Protein AF-A0A2A5VS25-F1 (afdb_monomer_lite)

Secondary structure (DSSP, 8-state):
---TT---SEEE-STT-----HHHHH-TT--EEEEEEEEE-GGGS--TT-TTTT-SPPP-TTSEEEEEPTTHHHHHHH--TTT--SPPPP-EEEEEEEEEETTEEEEEETTT--EEEEEGGG-EEEEEEEEEEEEETTT-----HHHHH-TTS-EEE-S--SS---SSSGGGEE-HHHHB--GGGGHHHHHHHHHHHHHHHHHHHHHHHHHHHHH--

Sequence (217 aa):
FVPGNYNGRIGVIWETCTACKACVRICPNDCLHMETETRVNVLDMTEEGDENHGYGVELEVGGMAARRIEGSEEAAADFQLSTAHEAPPEEYEFGEVIDLAGDTISVRWNASGTIEDVASSELVGAEVDIVSGRIDIGRCMFCGLCMESCPFNSFFMTNEYDGMSGFTREDLWFEADRTRVLPVQHAEAVDIELAKRADQARKKAEKAAAKAAKSEA

Radius of gyration: 19.05 Å; chains: 1; bounding box: 52×33×52 Å

pLDDT: mean 91.61, std 4.66, range [61.25, 97.25]

Foldseek 3Di:
DFDPQHLAAKAFAPLLDDQPCLLQVQAPQNFFDKDKDKFFHLLQVDAPPDPLHPLGDDDDQQFKKKAFDPCLVVQQVPDDLQPPLFFRDDGIFMWGFHDDDPQWTWTQTPPPRDTDIDGVNRITGMHTDIDSFKGQQVRDPSPCSSCVRDPQNRIDRDNHHPSQDDPDSVSSIGGNRSNYDDCVVVVVSSVVNSVVVSVVSVVVVVVVVVVVVVVVD

Structure (mmCIF, N/CA/C/O backbone):
data_AF-A0A2A5VS25-F1
#
_entry.id   AF-A0A2A5VS25-F1
#
loop_
_atom_site.group_PDB
_atom_site.id
_atom_site.type_symbol
_atom_site.label_atom_id
_atom_site.label_alt_id
_atom_site.label_comp_id
_atom_site.label_asym_id
_atom_site.label_entity_id
_atom_site.label_seq_id
_atom_site.pdbx_PDB_ins_code
_atom_site.Cartn_x
_atom_site.Cartn_y
_atom_site.Cartn_z
_atom_site.occupancy
_atom_site.B_iso_or_equiv
_atom_site.auth_seq_id
_atom_site.auth_comp_id
_atom_site.auth_asym_id
_atom_site.auth_atom_id
_atom_site.pdbx_PDB_model_num
ATOM 1 N N . PHE A 1 1 ? 14.029 16.607 -18.192 1.00 70.81 1 PHE A N 1
ATOM 2 C CA . PHE A 1 1 ? 12.792 17.317 -17.813 1.00 70.81 1 PHE A CA 1
ATOM 3 C C . PHE A 1 1 ? 11.666 16.305 -17.878 1.00 70.81 1 PHE A C 1
ATOM 5 O O . PHE A 1 1 ? 11.418 15.792 -18.962 1.00 70.81 1 PHE A O 1
ATOM 12 N N . VAL A 1 2 ? 11.063 15.977 -16.737 1.00 80.88 2 VAL A N 1
ATOM 13 C CA . VAL A 1 2 ? 9.889 15.099 -16.640 1.00 80.88 2 VAL A CA 1
ATOM 14 C C . VAL A 1 2 ? 8.715 15.994 -16.226 1.00 80.88 2 VAL A C 1
ATOM 16 O O . VAL A 1 2 ? 8.855 16.711 -15.233 1.00 80.88 2 VAL A O 1
ATOM 19 N N . PRO A 1 3 ? 7.618 16.068 -17.002 1.00 87.25 3 PRO A N 1
ATOM 20 C CA . PRO A 1 3 ? 6.438 16.840 -16.613 1.00 87.25 3 PRO A CA 1
ATOM 21 C C . PRO A 1 3 ? 5.857 16.346 -15.284 1.00 87.25 3 PRO A C 1
ATOM 23 O O . PRO A 1 3 ? 5.946 15.162 -14.988 1.00 87.25 3 PRO A O 1
ATOM 26 N N . GLY A 1 4 ? 5.200 17.225 -14.520 1.00 83.12 4 GLY A N 1
ATOM 27 C CA . GLY A 1 4 ? 4.611 16.847 -13.225 1.00 83.12 4 GLY A CA 1
ATOM 28 C C . GLY A 1 4 ? 3.550 15.739 -13.300 1.00 83.12 4 GLY A C 1
ATOM 29 O O . GLY A 1 4 ? 3.402 14.994 -12.344 1.00 83.12 4 GLY A O 1
ATOM 30 N N . ASN A 1 5 ? 2.873 15.596 -14.446 1.00 87.12 5 ASN A N 1
ATOM 31 C CA . ASN A 1 5 ? 1.858 14.562 -14.698 1.00 87.12 5 ASN A CA 1
ATOM 32 C C . ASN A 1 5 ? 2.385 13.486 -15.662 1.00 87.12 5 ASN A C 1
ATOM 34 O O . ASN A 1 5 ? 1.691 13.089 -16.600 1.00 87.12 5 ASN A O 1
ATOM 38 N N . TYR A 1 6 ? 3.656 13.111 -15.536 1.00 92.44 6 TYR A N 1
ATOM 39 C CA . TYR A 1 6 ? 4.224 12.061 -16.366 1.00 92.44 6 TYR A CA 1
ATOM 40 C C . TYR A 1 6 ? 3.734 10.685 -15.908 1.00 92.44 6 TYR A C 1
ATOM 42 O O . TYR A 1 6 ? 3.669 10.390 -14.720 1.00 92.44 6 TYR A O 1
ATOM 50 N N . ASN A 1 7 ? 3.419 9.828 -16.876 1.00 94.62 7 ASN A N 1
ATOM 51 C CA . ASN A 1 7 ? 3.006 8.458 -16.616 1.00 94.62 7 ASN A CA 1
ATOM 52 C C . ASN A 1 7 ? 4.221 7.519 -16.616 1.00 94.62 7 ASN A C 1
ATOM 54 O O . ASN A 1 7 ? 4.515 6.902 -17.640 1.00 94.62 7 ASN A O 1
ATOM 58 N N . GLY A 1 8 ? 4.929 7.438 -15.489 1.00 93.19 8 GLY A N 1
ATOM 59 C CA . GLY A 1 8 ? 6.058 6.527 -15.280 1.00 93.19 8 GLY A CA 1
ATOM 60 C C . GLY A 1 8 ? 5.660 5.219 -14.600 1.00 93.19 8 GLY A C 1
ATOM 61 O O . GLY A 1 8 ? 4.586 4.672 -14.868 1.00 93.19 8 GLY A O 1
ATOM 62 N N . ARG A 1 9 ? 6.531 4.698 -13.726 1.00 93.12 9 ARG A N 1
ATOM 63 C CA . ARG A 1 9 ? 6.271 3.468 -12.963 1.00 93.12 9 ARG A CA 1
ATOM 64 C C . ARG A 1 9 ? 4.939 3.560 -12.217 1.00 93.12 9 ARG A C 1
ATOM 66 O O . ARG A 1 9 ? 4.604 4.581 -11.622 1.00 93.12 9 ARG A O 1
ATOM 73 N N . ILE A 1 10 ? 4.187 2.462 -12.230 1.00 93.56 10 ILE A N 1
ATOM 74 C CA . ILE A 1 10 ? 2.974 2.338 -11.424 1.00 93.56 10 ILE A CA 1
ATOM 75 C C . ILE A 1 10 ? 3.380 2.133 -9.964 1.00 93.56 10 ILE A C 1
ATOM 77 O O . ILE A 1 10 ? 4.174 1.245 -9.645 1.00 93.56 10 ILE A O 1
ATOM 81 N N . GLY A 1 11 ? 2.824 2.967 -9.099 1.00 92.81 11 GLY A N 1
ATOM 82 C CA . GLY A 1 11 ? 3.024 2.941 -7.665 1.00 92.81 11 GLY A CA 1
ATOM 83 C C . GLY A 1 11 ? 1.731 2.653 -6.909 1.00 92.81 11 GLY A C 1
ATOM 84 O O . GLY A 1 11 ? 0.656 3.065 -7.353 1.00 92.81 11 GLY A O 1
ATOM 85 N N . VAL A 1 12 ? 1.831 1.959 -5.776 1.00 93.75 12 VAL A N 1
ATOM 86 C CA . VAL A 1 12 ? 0.692 1.619 -4.920 1.00 93.75 12 VAL A CA 1
ATOM 87 C C . VAL A 1 12 ? 0.986 1.992 -3.465 1.00 93.75 12 VAL A C 1
ATOM 89 O O . VAL A 1 12 ? 1.985 1.547 -2.907 1.00 93.75 12 VAL A O 1
ATOM 92 N N . ILE A 1 13 ? 0.095 2.769 -2.848 1.00 93.62 13 ILE A N 1
ATOM 93 C CA . ILE A 1 13 ? 0.027 2.953 -1.392 1.00 93.62 13 ILE A CA 1
ATOM 94 C C . ILE A 1 13 ? -0.815 1.811 -0.832 1.00 93.62 13 ILE A C 1
ATOM 96 O O . ILE A 1 13 ? -2.000 1.676 -1.154 1.00 93.62 13 ILE A O 1
ATOM 100 N N . TRP A 1 14 ? -0.214 0.946 -0.031 1.00 92.00 14 TRP A N 1
ATOM 101 C CA . TRP A 1 14 ? -0.866 -0.290 0.403 1.00 92.00 14 TRP A CA 1
ATOM 102 C C . TRP A 1 14 ? -1.820 -0.081 1.557 1.00 92.00 14 TRP A C 1
ATOM 104 O O . TRP A 1 14 ? -2.863 -0.722 1.615 1.00 92.00 14 TRP A O 1
ATOM 114 N N . GLU A 1 15 ? -1.505 0.882 2.405 1.00 92.62 15 GLU A N 1
ATOM 115 C CA . GLU A 1 15 ? -2.257 1.289 3.581 1.00 92.62 15 GLU A CA 1
ATOM 116 C C . GLU A 1 15 ? -3.678 1.730 3.184 1.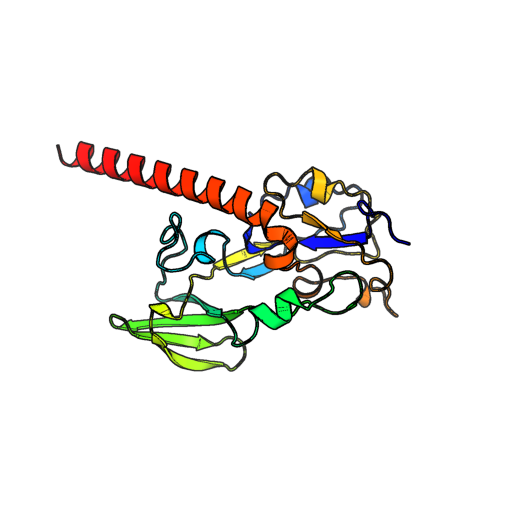00 92.62 15 GLU A C 1
ATOM 118 O O . GLU A 1 15 ? -4.654 1.495 3.905 1.00 92.62 15 GLU A O 1
ATOM 123 N N . THR A 1 16 ? -3.822 2.292 1.977 1.00 93.50 16 THR A N 1
ATOM 124 C CA . THR A 1 16 ? -5.101 2.736 1.411 1.00 93.50 16 THR A CA 1
ATOM 125 C C . THR A 1 16 ? -5.720 1.740 0.423 1.00 93.50 16 THR A C 1
ATOM 127 O O . THR A 1 16 ? -6.875 1.917 0.030 1.00 93.50 16 THR A O 1
ATOM 130 N N . CYS A 1 17 ? -5.034 0.666 0.027 1.00 92.06 17 CYS A N 1
ATOM 131 C CA . CYS A 1 17 ? -5.611 -0.340 -0.866 1.00 92.06 17 CYS A CA 1
ATOM 132 C C . CYS A 1 17 ? -6.725 -1.133 -0.151 1.00 92.06 17 CYS A C 1
ATOM 134 O O . CYS A 1 17 ? -6.701 -1.310 1.060 1.00 92.06 17 CYS A O 1
ATOM 136 N N . THR A 1 18 ? -7.738 -1.593 -0.893 1.00 90.69 18 THR A N 1
ATOM 137 C CA . THR A 1 18 ? -8.885 -2.363 -0.347 1.00 90.69 18 THR A CA 1
ATOM 138 C C . THR A 1 18 ? -9.206 -3.619 -1.155 1.00 90.69 18 THR A C 1
ATOM 140 O O . THR A 1 18 ? -10.322 -4.140 -1.106 1.00 90.69 18 THR A O 1
ATOM 143 N N . ALA A 1 19 ? -8.284 -4.051 -2.015 1.00 92.00 19 ALA A N 1
ATOM 144 C CA . ALA A 1 19 ? -8.470 -5.232 -2.856 1.00 92.00 19 ALA A CA 1
ATOM 145 C C . ALA A 1 19 ? -9.702 -5.204 -3.796 1.00 92.00 19 ALA A C 1
ATOM 147 O O . ALA A 1 19 ? -10.144 -6.247 -4.280 1.00 92.00 19 ALA A O 1
ATOM 148 N N . CYS A 1 20 ? -10.280 -4.035 -4.113 1.00 93.06 20 CYS A N 1
ATOM 149 C CA . CYS A 1 20 ? -11.550 -3.948 -4.860 1.00 93.06 20 CYS A CA 1
ATOM 150 C C . CYS A 1 20 ? -11.484 -4.384 -6.344 1.00 93.06 20 CYS A C 1
ATOM 152 O O . CYS A 1 20 ? -12.521 -4.466 -7.021 1.00 93.06 20 CYS A O 1
ATOM 154 N N . LYS A 1 21 ? -10.272 -4.634 -6.865 1.00 93.94 21 LYS A N 1
ATOM 155 C CA . LYS A 1 21 ? -9.959 -5.050 -8.249 1.00 93.94 21 LYS A CA 1
ATOM 156 C C . LYS A 1 21 ? -10.389 -4.062 -9.341 1.00 93.94 21 LYS A C 1
ATOM 158 O O . LYS A 1 21 ? -10.503 -4.451 -10.501 1.00 93.94 21 LYS A O 1
ATOM 163 N N . ALA A 1 22 ? -10.645 -2.794 -9.009 1.00 95.44 22 ALA A N 1
ATOM 164 C CA . ALA A 1 22 ? -10.967 -1.775 -10.014 1.00 95.44 22 ALA A CA 1
ATOM 165 C C . ALA A 1 22 ? -9.832 -1.618 -11.042 1.00 95.44 22 ALA A C 1
ATOM 167 O O . ALA A 1 22 ? -10.088 -1.694 -12.242 1.00 95.44 22 ALA A O 1
ATOM 168 N N . CYS A 1 23 ? -8.590 -1.537 -10.558 1.00 95.00 23 CYS A N 1
ATOM 169 C CA . CYS A 1 23 ? -7.378 -1.418 -11.365 1.00 95.00 23 CYS A CA 1
ATOM 170 C C . CYS A 1 23 ? -7.178 -2.612 -12.322 1.00 95.00 23 CYS A C 1
ATOM 172 O O . CYS A 1 23 ? -6.927 -2.419 -13.509 1.00 95.00 23 CYS A O 1
ATOM 174 N N . VAL A 1 24 ? -7.379 -3.843 -11.841 1.00 95.31 24 VAL A N 1
ATOM 175 C CA . VAL A 1 24 ? -7.294 -5.063 -12.660 1.00 95.31 24 VAL A CA 1
ATOM 176 C C . VAL A 1 24 ? -8.374 -5.068 -13.742 1.00 95.31 24 VAL A C 1
ATOM 178 O O . VAL A 1 24 ? -8.083 -5.312 -14.907 1.00 95.31 24 VAL A O 1
ATOM 181 N N . ARG A 1 25 ? -9.624 -4.743 -13.383 1.00 95.88 25 ARG A N 1
ATOM 182 C CA . ARG A 1 25 ? -10.753 -4.758 -14.329 1.00 95.88 25 ARG A CA 1
ATOM 183 C C . ARG A 1 25 ? -10.647 -3.706 -15.430 1.00 95.88 25 ARG A C 1
ATOM 185 O O . ARG A 1 25 ? -11.165 -3.942 -16.516 1.00 95.88 25 ARG A O 1
ATOM 192 N N . ILE A 1 26 ? -10.050 -2.547 -15.146 1.00 97.25 26 ILE A N 1
ATOM 193 C CA . ILE A 1 26 ? -9.909 -1.471 -16.136 1.00 97.25 26 ILE A CA 1
ATOM 194 C C . ILE A 1 26 ? -8.675 -1.651 -17.028 1.00 97.25 26 ILE A C 1
ATOM 196 O O . ILE A 1 26 ? -8.592 -1.023 -18.082 1.00 97.25 26 ILE A O 1
ATOM 200 N N . CYS A 1 27 ? -7.705 -2.474 -16.615 1.00 97.06 27 CYS A N 1
ATOM 201 C CA . CYS A 1 27 ? -6.439 -2.611 -17.322 1.00 97.06 27 CYS A CA 1
ATOM 202 C C . CYS A 1 27 ? -6.652 -3.187 -18.733 1.00 97.06 27 CYS A C 1
ATOM 204 O O . CYS A 1 27 ? -7.069 -4.339 -18.868 1.00 97.06 27 CYS A O 1
ATOM 206 N N . PRO A 1 28 ? -6.318 -2.442 -19.804 1.00 97.25 28 PRO A N 1
ATOM 207 C CA . PRO A 1 28 ? -6.573 -2.888 -21.173 1.00 97.25 28 PRO A CA 1
ATOM 208 C C . PRO A 1 28 ? -5.642 -4.021 -21.614 1.00 97.25 28 PRO A C 1
ATOM 210 O O . PRO A 1 28 ? -5.927 -4.693 -22.603 1.00 97.25 28 PRO A O 1
ATOM 213 N N . ASN A 1 29 ? -4.526 -4.220 -20.907 1.00 96.75 29 ASN A N 1
ATOM 214 C CA . ASN A 1 29 ? -3.534 -5.231 -21.243 1.00 96.75 29 ASN A CA 1
ATOM 215 C C . ASN A 1 29 ? -3.344 -6.284 -20.147 1.00 96.75 29 ASN A C 1
ATOM 217 O O . ASN A 1 29 ? -2.388 -7.036 -20.234 1.00 96.75 29 ASN A O 1
ATOM 221 N N . ASP A 1 30 ? -4.224 -6.356 -19.142 1.00 95.69 30 ASP A N 1
ATOM 222 C CA . ASP A 1 30 ? -4.201 -7.413 -18.114 1.00 95.69 30 ASP A CA 1
ATOM 223 C C . ASP A 1 30 ? -2.808 -7.632 -17.482 1.00 95.69 30 ASP A C 1
ATOM 225 O O . ASP A 1 30 ? -2.290 -8.745 -17.431 1.00 95.69 30 ASP A O 1
ATOM 229 N N . CYS A 1 31 ? -2.153 -6.531 -17.096 1.00 95.81 31 CYS A N 1
ATOM 230 C CA . CYS A 1 31 ? -0.799 -6.533 -16.530 1.00 95.81 31 CYS A CA 1
ATOM 231 C C . CYS A 1 31 ? -0.763 -6.355 -15.004 1.00 95.81 31 CYS A C 1
ATOM 233 O O . CYS A 1 31 ? 0.316 -6.244 -14.434 1.00 95.81 31 CYS A O 1
ATOM 235 N N . LEU A 1 32 ? -1.925 -6.245 -14.354 1.00 95.50 32 LEU A N 1
ATOM 236 C CA . LEU A 1 32 ? -2.055 -6.050 -12.909 1.00 95.50 32 LEU A CA 1
ATOM 237 C C . LEU A 1 32 ? -2.576 -7.337 -12.286 1.00 95.50 32 LEU A C 1
ATOM 239 O O . LEU A 1 32 ? -3.642 -7.824 -12.668 1.00 95.50 32 LEU A O 1
ATOM 243 N N . HIS A 1 33 ? -1.854 -7.852 -11.302 1.00 93.31 33 HIS A N 1
ATOM 244 C CA . HIS A 1 33 ? -2.173 -9.098 -10.633 1.00 93.31 33 HIS A CA 1
ATOM 245 C C . HIS A 1 33 ? -2.291 -8.874 -9.130 1.00 93.31 33 HIS A C 1
ATOM 247 O O . HIS A 1 33 ? -1.595 -8.058 -8.528 1.00 93.31 33 HIS A O 1
ATOM 253 N N . MET A 1 34 ? -3.239 -9.595 -8.539 1.00 91.75 34 MET A N 1
ATOM 254 C CA . MET A 1 34 ? -3.449 -9.576 -7.101 1.00 91.75 34 MET A CA 1
ATOM 255 C C . MET A 1 34 ? -2.485 -10.561 -6.439 1.00 91.75 34 MET A C 1
ATOM 257 O O . MET A 1 34 ? -2.324 -11.675 -6.937 1.00 91.75 34 MET A O 1
ATOM 261 N N . GLU A 1 35 ? -1.931 -10.167 -5.306 1.00 88.19 35 GLU A N 1
ATOM 262 C CA . GLU A 1 35 ? -1.010 -10.934 -4.477 1.00 88.19 35 GLU A CA 1
ATOM 263 C C . GLU A 1 35 ? -1.351 -10.718 -3.001 1.00 88.19 35 GLU A C 1
ATOM 265 O O . GLU A 1 35 ? -2.018 -9.745 -2.647 1.00 88.19 35 GLU A O 1
ATOM 270 N N . THR A 1 36 ? -0.972 -11.668 -2.155 1.00 91.31 36 THR A N 1
ATOM 271 C CA . THR A 1 36 ? -1.206 -11.595 -0.715 1.00 91.31 36 THR A CA 1
ATOM 272 C C . THR A 1 36 ? 0.028 -11.033 -0.040 1.00 91.31 36 THR A C 1
ATOM 274 O O . THR A 1 36 ? 1.095 -11.616 -0.170 1.00 91.31 36 THR A O 1
ATOM 277 N N . GLU A 1 37 ? -0.148 -9.958 0.719 1.00 90.81 37 GLU A N 1
ATOM 278 C CA . GLU A 1 37 ? 0.932 -9.284 1.430 1.00 90.81 37 GLU A CA 1
ATOM 279 C C . GLU A 1 37 ? 0.534 -8.961 2.863 1.00 90.81 37 GLU A C 1
ATOM 281 O O . GLU A 1 37 ? -0.645 -8.770 3.174 1.00 90.81 37 GLU A O 1
ATOM 286 N N . THR A 1 38 ? 1.537 -8.886 3.737 1.00 92.44 38 THR A N 1
ATOM 287 C CA . THR A 1 38 ? 1.342 -8.359 5.092 1.00 92.44 38 THR A CA 1
ATOM 288 C C . THR A 1 38 ? 1.525 -6.851 5.052 1.00 92.44 38 THR A C 1
ATOM 290 O O . THR A 1 38 ? 2.530 -6.365 4.539 1.00 92.44 38 THR A O 1
A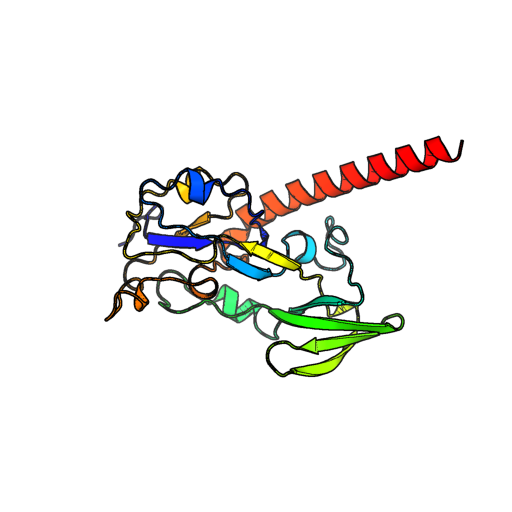TOM 293 N N . ARG A 1 39 ? 0.557 -6.097 5.571 1.00 92.00 39 ARG A N 1
ATOM 294 C CA . ARG A 1 39 ? 0.605 -4.632 5.567 1.00 92.00 39 ARG A CA 1
ATOM 295 C C . ARG A 1 39 ? -0.046 -4.029 6.802 1.00 92.00 39 ARG A C 1
ATOM 297 O O . ARG A 1 39 ? -0.886 -4.651 7.446 1.00 92.00 39 ARG A O 1
ATOM 304 N N . VAL A 1 40 ? 0.299 -2.775 7.065 1.00 93.75 40 VAL A N 1
ATOM 305 C CA . VAL A 1 40 ? -0.427 -1.900 7.992 1.00 93.75 40 VAL A CA 1
ATOM 306 C C . VAL A 1 40 ? -1.592 -1.248 7.231 1.00 93.75 40 VAL A C 1
ATOM 308 O O . VAL A 1 40 ? -1.481 -0.952 6.036 1.00 93.75 40 VAL A O 1
ATOM 311 N N . ASN A 1 41 ? -2.752 -1.073 7.868 1.00 92.88 41 ASN A N 1
ATOM 312 C CA . ASN A 1 41 ? -3.863 -0.315 7.285 1.00 92.88 41 ASN A CA 1
ATOM 313 C C . ASN A 1 41 ? -3.695 1.177 7.575 1.00 92.88 41 ASN A C 1
ATOM 315 O O . ASN A 1 41 ? -3.120 1.549 8.587 1.00 92.88 41 ASN A O 1
ATOM 319 N N . VAL A 1 42 ? -4.271 2.053 6.750 1.00 93.56 42 VAL A N 1
ATOM 320 C CA . VAL A 1 42 ? -4.249 3.500 7.021 1.00 93.56 42 VAL A CA 1
ATOM 321 C C . VAL A 1 42 ? -4.837 3.861 8.396 1.00 93.56 42 VAL A C 1
ATOM 323 O O . VAL A 1 42 ? -4.394 4.820 9.012 1.00 93.56 42 VAL A O 1
ATOM 326 N N . LEU A 1 43 ? -5.798 3.081 8.908 1.00 92.81 43 LEU A N 1
ATOM 327 C CA . LEU A 1 43 ? -6.360 3.271 10.255 1.00 92.81 43 LEU A CA 1
ATOM 328 C C . LEU A 1 43 ? -5.389 2.901 11.388 1.00 92.81 43 LEU A C 1
ATOM 330 O O . LEU A 1 43 ? -5.554 3.385 12.501 1.00 92.81 43 LEU A O 1
ATOM 334 N N . ASP A 1 44 ? -4.399 2.060 11.102 1.00 91.94 44 ASP A N 1
ATOM 335 C CA . ASP A 1 44 ? -3.366 1.604 12.037 1.00 91.94 44 ASP A CA 1
ATOM 336 C C . ASP A 1 44 ? -2.101 2.477 11.977 1.00 91.94 44 ASP A C 1
ATOM 338 O O . ASP A 1 44 ? -1.143 2.242 12.706 1.00 91.94 44 ASP A O 1
ATOM 342 N N . MET A 1 45 ? -2.084 3.501 11.115 1.00 90.12 45 MET A N 1
ATOM 343 C CA . MET A 1 45 ? -0.980 4.463 11.026 1.00 90.12 45 MET A CA 1
ATOM 344 C C . MET A 1 45 ? -1.059 5.590 12.063 1.00 90.12 45 MET A C 1
ATOM 346 O O . MET A 1 45 ? -0.086 6.314 12.236 1.00 90.12 45 MET A O 1
ATOM 350 N N . THR A 1 46 ? -2.217 5.791 12.692 1.00 89.00 46 THR A N 1
ATOM 351 C CA . THR A 1 46 ? -2.450 6.892 13.642 1.00 89.00 46 THR A CA 1
ATOM 352 C C . THR A 1 46 ? -1.834 6.61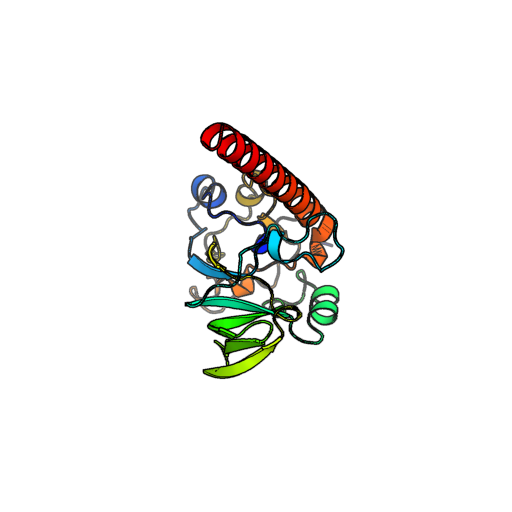0 15.003 1.00 89.00 46 THR A C 1
ATOM 354 O O . THR A 1 46 ? -1.950 5.489 15.505 1.00 89.00 46 THR A O 1
ATOM 357 N N . GLU A 1 47 ? -1.316 7.637 15.662 1.00 84.31 47 GLU A N 1
ATOM 358 C CA . GLU A 1 47 ? -0.673 7.524 16.972 1.00 84.31 47 GLU A CA 1
ATOM 359 C C . GLU A 1 47 ? -1.624 7.862 18.127 1.00 84.31 47 GLU A C 1
ATOM 361 O O . GLU A 1 47 ? -2.685 8.472 17.951 1.00 84.31 47 GLU A O 1
ATOM 366 N N . GLU A 1 48 ? -1.246 7.461 19.343 1.00 79.88 48 GLU A N 1
ATOM 367 C CA . GLU A 1 48 ? -2.001 7.800 20.546 1.00 79.88 48 GLU A CA 1
ATOM 368 C C . GLU A 1 48 ? -2.068 9.330 20.719 1.00 79.88 48 GLU A C 1
ATOM 370 O O . GLU A 1 48 ? -1.062 10.005 20.928 1.00 79.88 48 GLU A O 1
ATOM 375 N N . GLY A 1 49 ? -3.281 9.883 20.643 1.00 79.62 49 GLY A N 1
ATOM 376 C CA . GLY A 1 49 ? -3.531 11.327 20.704 1.00 79.62 49 GLY A CA 1
ATOM 377 C C . GLY A 1 49 ? -4.120 11.913 19.420 1.00 79.62 49 GLY A C 1
ATOM 378 O O . GLY A 1 49 ? -4.710 12.996 19.478 1.00 79.62 49 GLY A O 1
ATOM 379 N N . ASP A 1 50 ? -4.049 11.188 18.302 1.00 85.44 50 ASP A N 1
ATOM 380 C CA . ASP A 1 50 ? -4.722 11.575 17.065 1.00 85.44 50 ASP A CA 1
ATOM 381 C C . ASP A 1 50 ? -6.244 11.432 17.182 1.00 85.44 50 ASP A C 1
ATOM 383 O O . ASP A 1 50 ? -6.774 10.507 17.800 1.00 85.44 50 ASP A O 1
ATOM 387 N N . GLU A 1 51 ? -6.982 12.324 16.516 1.00 84.62 51 GLU A N 1
ATOM 388 C CA . GLU A 1 51 ? -8.454 12.316 16.527 1.00 84.62 51 GLU A CA 1
ATOM 389 C C . GLU A 1 51 ? -9.074 11.013 15.992 1.00 84.62 51 GLU A C 1
ATOM 391 O O . GLU A 1 51 ? -10.194 10.653 16.364 1.00 84.62 51 GLU A O 1
ATOM 396 N N . ASN A 1 52 ? -8.348 10.324 15.109 1.00 84.81 52 ASN A N 1
ATOM 397 C CA . ASN A 1 52 ? -8.794 9.129 14.401 1.00 84.81 52 ASN A CA 1
ATOM 398 C C . ASN A 1 52 ? -8.097 7.853 14.903 1.00 84.81 52 ASN A C 1
ATOM 400 O O . ASN A 1 52 ? -8.231 6.810 14.264 1.00 84.81 52 ASN A O 1
ATOM 404 N N . HIS A 1 53 ? -7.393 7.919 16.036 1.00 86.44 53 HIS A N 1
ATOM 405 C CA . HIS A 1 53 ? -6.767 6.753 16.650 1.00 86.44 53 HIS A CA 1
ATOM 406 C C . HIS A 1 53 ? -7.797 5.768 17.228 1.00 86.44 53 HIS A C 1
ATOM 408 O O . HIS A 1 53 ? -8.882 6.156 17.671 1.00 86.44 53 HIS A O 1
ATOM 414 N N . GLY A 1 54 ? -7.449 4.477 17.234 1.00 83.25 54 GLY A N 1
ATOM 415 C CA . GLY A 1 54 ? -8.253 3.412 17.848 1.00 83.25 54 GLY A CA 1
ATOM 416 C C . GLY A 1 54 ? -9.332 2.792 16.952 1.00 83.25 54 GLY A C 1
ATOM 417 O O . GLY A 1 54 ? -10.184 2.055 17.445 1.00 83.25 54 GLY A O 1
ATOM 418 N N . TYR A 1 55 ? -9.320 3.072 15.645 1.00 85.69 55 TYR A N 1
ATOM 419 C CA . TYR A 1 55 ? -10.191 2.401 14.664 1.00 85.69 55 TYR A CA 1
ATOM 420 C C . TYR A 1 55 ? -9.471 1.335 13.823 1.00 85.69 55 TYR A C 1
ATOM 422 O O . TYR A 1 55 ? -10.080 0.786 12.901 1.00 85.69 55 TYR A O 1
ATOM 430 N N . GLY A 1 56 ? -8.195 1.085 14.118 1.00 86.56 56 GLY A N 1
ATOM 431 C CA . GLY A 1 56 ? -7.364 0.068 13.484 1.00 86.56 56 GLY A CA 1
ATOM 432 C C . GLY A 1 56 ? -7.746 -1.370 13.847 1.00 86.56 56 GLY A C 1
ATOM 433 O O . GLY A 1 56 ? -8.791 -1.633 14.451 1.00 86.56 56 GLY A O 1
ATOM 434 N N . VAL A 1 57 ? -6.903 -2.311 13.439 1.00 87.00 57 VAL A N 1
ATOM 435 C CA . VAL A 1 57 ? -7.037 -3.734 13.751 1.00 87.00 57 VAL A CA 1
ATOM 436 C C . VAL A 1 57 ? -6.627 -3.977 15.203 1.00 87.00 57 VAL A C 1
ATOM 438 O O . VAL A 1 57 ? -5.539 -3.604 15.634 1.00 87.00 57 VAL A O 1
ATOM 441 N N . GLU A 1 58 ? -7.498 -4.634 15.969 1.00 87.12 58 GLU A N 1
ATOM 442 C CA . GLU A 1 58 ? -7.161 -5.058 17.328 1.00 87.12 58 GLU A CA 1
ATOM 443 C C . GLU A 1 58 ? -6.145 -6.205 17.290 1.00 87.12 58 GLU A C 1
ATOM 445 O O . GLU A 1 58 ? -6.297 -7.169 16.537 1.00 87.12 58 GLU A O 1
ATOM 450 N N . LEU A 1 59 ? -5.115 -6.111 18.131 1.00 91.12 59 LEU A N 1
ATOM 451 C CA . LEU A 1 59 ? -4.125 -7.171 18.285 1.00 91.12 59 LEU A CA 1
ATOM 452 C C . LEU A 1 59 ? -4.765 -8.380 18.977 1.00 91.12 59 LEU A C 1
ATOM 454 O O . LEU A 1 59 ? -5.248 -8.288 20.106 1.00 91.12 59 LEU A O 1
ATOM 458 N N . GLU A 1 60 ? -4.731 -9.529 18.309 1.00 92.19 60 GLU A N 1
ATOM 459 C CA . GLU A 1 60 ? -5.244 -10.798 18.820 1.00 92.19 60 GLU A CA 1
ATOM 460 C C . GLU A 1 60 ? -4.219 -11.923 18.652 1.00 92.19 60 GLU A C 1
ATOM 462 O O . GLU A 1 60 ? -3.357 -11.875 17.776 1.00 92.19 60 GLU A O 1
ATOM 467 N N . VAL A 1 61 ? -4.309 -12.959 19.490 1.00 94.56 61 VAL A N 1
ATOM 468 C CA . VAL A 1 61 ? -3.426 -14.131 19.392 1.00 94.56 61 VAL A CA 1
ATOM 469 C C . VAL A 1 61 ? -3.628 -14.835 18.048 1.00 94.56 61 VAL A C 1
ATOM 471 O O . VAL A 1 61 ? -4.747 -15.198 17.690 1.00 94.56 61 VAL A O 1
ATOM 474 N N . GLY A 1 62 ? -2.530 -15.064 17.328 1.00 91.94 62 GLY A N 1
ATOM 475 C CA . GLY A 1 62 ? -2.515 -15.579 15.958 1.00 91.94 62 GLY A CA 1
ATOM 476 C C . GLY A 1 62 ? -2.725 -14.507 14.882 1.00 91.94 62 GLY A C 1
ATOM 477 O O . GLY A 1 62 ? -2.650 -14.827 13.696 1.00 91.94 62 GLY A O 1
ATOM 478 N N . GLY A 1 63 ? -2.982 -13.256 15.276 1.00 93.44 63 GLY A N 1
ATOM 479 C CA . GLY A 1 63 ? -2.996 -12.096 14.391 1.00 93.44 63 GLY A CA 1
ATOM 480 C C . GLY A 1 63 ? -1.589 -11.584 14.074 1.00 93.44 63 GLY A C 1
ATOM 481 O O . GLY A 1 63 ? -0.589 -12.062 14.617 1.00 93.44 63 GLY A O 1
ATOM 482 N N . MET A 1 64 ? -1.518 -10.588 13.190 1.00 95.62 64 MET A N 1
ATOM 483 C CA . MET A 1 64 ? -0.265 -9.928 12.823 1.00 95.62 64 MET A CA 1
ATOM 484 C C . MET A 1 64 ? -0.116 -8.602 13.571 1.00 95.62 64 MET A C 1
ATOM 486 O O . MET A 1 64 ? -1.061 -7.826 13.693 1.00 95.62 64 MET A O 1
ATOM 490 N N . ALA A 1 65 ? 1.102 -8.334 14.023 1.00 96.00 65 ALA A N 1
ATOM 491 C CA . ALA A 1 65 ? 1.529 -7.053 14.556 1.00 96.00 65 ALA A CA 1
ATOM 492 C C . ALA A 1 65 ? 2.637 -6.473 13.676 1.00 96.00 65 ALA A C 1
ATOM 494 O O . ALA A 1 65 ? 3.369 -7.202 12.996 1.00 96.00 65 ALA A O 1
ATOM 495 N N . ALA A 1 66 ? 2.776 -5.157 13.719 1.00 96.06 66 ALA A N 1
ATOM 496 C CA . ALA A 1 66 ? 3.884 -4.445 13.114 1.00 96.06 66 ALA A CA 1
ATOM 497 C C . ALA A 1 66 ? 4.561 -3.540 14.145 1.00 96.06 66 ALA A C 1
ATOM 499 O O . ALA A 1 66 ? 3.892 -2.885 14.940 1.00 96.06 66 ALA A O 1
ATOM 500 N N . ARG A 1 67 ? 5.891 -3.476 14.098 1.00 95.19 67 ARG A N 1
ATOM 501 C CA . ARG A 1 67 ? 6.697 -2.480 14.810 1.00 95.19 67 ARG A CA 1
ATOM 502 C C . ARG A 1 67 ? 7.354 -1.571 13.789 1.00 95.19 67 ARG A C 1
ATOM 504 O O . ARG A 1 67 ? 7.945 -2.053 12.825 1.00 95.19 67 ARG A O 1
ATOM 511 N N . ARG A 1 68 ? 7.263 -0.259 13.991 1.00 93.81 68 ARG A N 1
ATOM 512 C CA . ARG A 1 68 ? 7.935 0.713 13.122 1.00 93.81 68 ARG A CA 1
ATOM 513 C C . ARG A 1 68 ? 9.452 0.586 13.292 1.00 93.81 68 ARG A C 1
ATOM 515 O O . ARG A 1 68 ? 9.951 0.528 14.414 1.00 93.81 68 ARG A O 1
ATOM 522 N N . ILE A 1 69 ? 10.183 0.508 12.182 1.00 94.38 69 ILE A N 1
ATOM 523 C CA . ILE A 1 69 ? 11.644 0.361 12.198 1.00 94.38 69 ILE A CA 1
ATOM 524 C C . ILE A 1 69 ? 12.275 1.699 12.600 1.00 94.38 69 ILE A C 1
ATOM 526 O O . ILE A 1 69 ? 11.881 2.756 12.103 1.00 94.38 69 ILE A O 1
ATOM 530 N N . GLU A 1 70 ? 13.270 1.670 13.486 1.00 92.88 70 GLU A N 1
ATOM 531 C CA . GLU A 1 70 ? 13.996 2.875 13.898 1.00 92.88 70 GLU A CA 1
ATOM 532 C C . GLU A 1 70 ? 14.655 3.557 12.684 1.00 92.88 70 GLU A C 1
ATOM 534 O O . GLU A 1 70 ? 15.347 2.917 11.893 1.00 92.88 70 GLU A O 1
ATOM 539 N N . GLY A 1 71 ? 14.421 4.863 12.516 1.00 92.38 71 GLY A N 1
ATOM 540 C CA . GLY A 1 71 ? 14.938 5.638 11.380 1.00 92.38 71 GLY A CA 1
ATOM 541 C C . GLY A 1 71 ? 14.179 5.451 10.058 1.00 92.38 71 GLY A C 1
ATOM 542 O O . GLY A 1 71 ? 14.546 6.073 9.062 1.00 92.38 71 GLY A O 1
ATOM 543 N N . SER A 1 72 ? 13.109 4.646 10.032 1.00 92.12 72 SER A N 1
ATOM 544 C CA . SER A 1 72 ? 12.301 4.430 8.819 1.00 92.12 72 SER A CA 1
ATOM 545 C C . SER A 1 72 ? 11.668 5.707 8.267 1.00 92.12 72 SER A C 1
ATOM 547 O O . SER A 1 72 ? 11.603 5.869 7.054 1.00 92.12 72 SER A O 1
ATOM 549 N N . GLU A 1 73 ? 11.246 6.639 9.125 1.00 88.94 73 GLU A N 1
ATOM 550 C CA . GLU A 1 73 ? 10.653 7.916 8.700 1.00 88.94 73 GLU A CA 1
ATOM 551 C C . GLU A 1 73 ? 11.610 8.778 7.898 1.00 88.94 73 GLU A C 1
ATOM 553 O O . GLU A 1 73 ? 11.252 9.283 6.835 1.00 88.94 73 GLU A O 1
ATOM 558 N N . GLU A 1 74 ? 12.830 8.931 8.405 1.00 91.00 74 GLU A N 1
ATOM 559 C CA . GLU A 1 74 ? 13.879 9.696 7.740 1.00 91.00 74 GLU A CA 1
ATOM 560 C C . GLU A 1 74 ? 14.252 9.021 6.418 1.00 91.00 74 GLU A C 1
ATOM 562 O O . GLU A 1 74 ? 14.264 9.670 5.372 1.00 91.00 74 GLU A O 1
ATOM 567 N N . ALA A 1 75 ? 14.429 7.695 6.434 1.00 92.31 75 ALA A N 1
ATOM 568 C CA . ALA A 1 75 ? 14.691 6.922 5.226 1.00 92.31 75 ALA A CA 1
ATOM 569 C C . ALA A 1 75 ? 13.571 7.085 4.181 1.00 92.31 75 ALA A C 1
ATOM 571 O O . ALA A 1 75 ? 13.853 7.265 2.996 1.00 92.31 75 ALA A O 1
ATOM 572 N N . ALA A 1 76 ? 12.306 7.058 4.604 1.00 91.50 76 ALA A N 1
ATOM 573 C CA . ALA A 1 76 ? 11.148 7.208 3.731 1.00 91.50 76 ALA A CA 1
ATOM 574 C C . ALA A 1 76 ? 11.003 8.634 3.167 1.00 91.50 76 ALA A C 1
ATOM 576 O O . ALA A 1 76 ? 10.626 8.809 2.002 1.00 91.50 76 ALA A O 1
ATOM 577 N N . ALA A 1 77 ? 11.308 9.652 3.974 1.00 89.88 77 ALA A N 1
ATOM 578 C CA . ALA A 1 77 ? 11.269 11.053 3.566 1.00 89.88 77 ALA A CA 1
ATOM 579 C C . ALA A 1 77 ? 12.363 11.388 2.539 1.00 89.88 77 ALA A C 1
ATOM 581 O O . ALA A 1 77 ? 12.107 12.124 1.583 1.00 89.88 77 ALA A O 1
ATOM 582 N N . ASP A 1 78 ? 13.552 10.809 2.702 1.00 91.88 78 ASP A N 1
ATOM 583 C CA . ASP A 1 78 ? 14.695 11.049 1.819 1.00 91.88 78 ASP A CA 1
ATOM 584 C C . ASP A 1 78 ? 14.681 10.179 0.551 1.00 91.88 78 ASP A C 1
ATOM 586 O O . ASP A 1 78 ? 15.373 10.485 -0.429 1.00 91.88 78 ASP A O 1
ATOM 590 N N . PHE A 1 79 ? 13.881 9.109 0.525 1.00 91.81 79 PHE A N 1
ATOM 591 C CA . PHE A 1 79 ? 13.820 8.193 -0.609 1.00 91.81 79 PHE A CA 1
ATOM 592 C C . PHE A 1 79 ? 13.212 8.849 -1.855 1.00 91.81 79 PHE A C 1
ATOM 594 O O . PHE A 1 79 ? 12.045 9.226 -1.891 1.00 91.81 79 PHE A O 1
ATOM 601 N N . GLN A 1 80 ? 13.962 8.931 -2.950 1.00 89.38 80 GLN A N 1
ATOM 602 C CA . GLN A 1 80 ? 13.458 9.531 -4.187 1.00 89.38 80 GLN A CA 1
ATOM 603 C C . GLN A 1 80 ? 12.917 8.466 -5.146 1.00 89.38 80 GLN A C 1
ATOM 605 O O . GLN A 1 80 ? 13.656 7.934 -5.976 1.00 89.38 80 GLN A O 1
ATOM 610 N N . LEU A 1 81 ? 11.600 8.214 -5.107 1.00 86.19 81 LEU A N 1
ATOM 611 C CA . LEU A 1 81 ? 10.934 7.229 -5.980 1.00 86.19 81 LEU A CA 1
ATOM 612 C C . LEU A 1 81 ? 11.263 7.405 -7.470 1.00 86.19 81 LEU A C 1
ATOM 614 O O . LEU A 1 81 ? 11.317 6.428 -8.205 1.00 86.19 81 LEU A O 1
ATOM 618 N N . SER A 1 82 ? 11.471 8.641 -7.933 1.00 86.25 82 SER A N 1
ATOM 619 C CA . SER A 1 82 ? 11.740 8.929 -9.345 1.00 86.25 82 SER A CA 1
ATOM 620 C C . SER A 1 82 ? 13.117 8.480 -9.839 1.00 86.25 82 SER A C 1
ATOM 622 O O . SER A 1 82 ? 13.310 8.402 -11.048 1.00 86.25 82 SER A O 1
ATOM 624 N N . THR A 1 83 ? 14.079 8.272 -8.939 1.00 89.25 83 THR A N 1
ATOM 625 C CA . THR A 1 83 ? 15.508 8.144 -9.282 1.00 89.25 83 THR A CA 1
ATOM 626 C C . THR A 1 83 ? 16.218 6.990 -8.582 1.00 89.25 83 THR A C 1
ATOM 628 O O . THR A 1 83 ? 17.309 6.635 -9.013 1.00 89.25 83 THR A O 1
ATOM 631 N N . ALA A 1 84 ? 15.641 6.407 -7.528 1.00 89.25 84 ALA A N 1
ATOM 632 C CA . ALA A 1 84 ? 16.309 5.378 -6.731 1.00 89.25 84 ALA A CA 1
ATOM 633 C C . ALA A 1 84 ? 16.455 4.026 -7.455 1.00 89.25 84 ALA A C 1
ATOM 635 O O . ALA A 1 84 ? 17.410 3.301 -7.212 1.00 89.25 84 ALA A O 1
ATOM 636 N N . HIS A 1 85 ? 15.528 3.687 -8.361 1.00 89.31 85 HIS A N 1
ATOM 637 C CA . HIS A 1 85 ? 15.526 2.428 -9.133 1.00 89.31 85 HIS A CA 1
ATOM 638 C C . HIS A 1 85 ? 15.536 1.134 -8.298 1.00 89.31 85 HIS A C 1
ATOM 640 O O . HIS A 1 85 ? 15.741 0.049 -8.836 1.00 89.31 85 HIS A O 1
ATOM 646 N N . GLU A 1 86 ? 15.232 1.233 -7.008 1.00 88.88 86 GLU A N 1
ATOM 647 C CA . GLU A 1 86 ? 15.152 0.127 -6.054 1.00 88.88 86 GLU A CA 1
ATOM 648 C C . GLU A 1 86 ? 13.825 0.155 -5.280 1.00 88.88 86 GLU A C 1
ATOM 650 O O . GLU A 1 86 ? 13.004 1.063 -5.463 1.00 88.88 86 GLU A O 1
ATOM 655 N N . ALA A 1 87 ? 13.559 -0.873 -4.476 1.00 90.75 87 ALA A N 1
ATOM 656 C CA . ALA A 1 87 ? 12.406 -0.863 -3.583 1.00 90.75 87 ALA A CA 1
ATOM 657 C C . ALA A 1 87 ? 12.565 0.265 -2.539 1.00 90.75 87 ALA A C 1
ATOM 659 O O . ALA A 1 87 ? 13.686 0.515 -2.089 1.00 90.75 87 ALA A O 1
ATOM 660 N N . PRO A 1 88 ? 11.482 0.972 -2.166 1.00 91.38 88 PRO A N 1
ATOM 661 C CA . PRO A 1 88 ? 11.531 1.901 -1.049 1.00 91.38 88 PRO A CA 1
ATOM 662 C C . PRO A 1 88 ? 11.913 1.169 0.247 1.00 91.38 88 PRO A C 1
ATOM 664 O O . PRO A 1 88 ? 11.668 -0.032 0.366 1.00 91.38 88 PRO A O 1
ATOM 667 N N . PRO A 1 89 ? 12.499 1.879 1.225 1.00 92.75 89 PRO A N 1
ATOM 668 C CA . PRO A 1 89 ? 12.812 1.296 2.522 1.00 92.75 89 PRO A CA 1
ATOM 669 C C . PRO A 1 89 ? 11.552 0.754 3.205 1.00 92.75 89 PRO A C 1
ATOM 671 O O . PRO A 1 89 ? 10.480 1.360 3.136 1.00 92.75 89 PRO A O 1
ATOM 674 N N . GLU A 1 90 ? 11.707 -0.375 3.892 1.00 91.44 90 GLU A N 1
ATOM 675 C CA . GLU A 1 90 ? 10.660 -0.940 4.740 1.00 91.44 90 GLU A CA 1
ATOM 676 C C . GLU A 1 90 ? 10.420 -0.040 5.958 1.00 91.44 90 GLU A C 1
ATOM 678 O O . GLU A 1 90 ? 11.358 0.372 6.644 1.00 91.44 90 GLU A O 1
ATOM 683 N N . GLU A 1 91 ? 9.151 0.262 6.236 1.00 92.56 91 GLU A N 1
ATOM 684 C CA . GLU A 1 91 ? 8.760 1.092 7.384 1.00 92.56 91 GLU A CA 1
ATOM 685 C C . GLU A 1 91 ? 8.474 0.261 8.637 1.00 92.56 91 GLU A C 1
ATOM 687 O O . GLU A 1 91 ? 8.584 0.756 9.760 1.00 92.56 91 GLU A O 1
ATOM 692 N N . TYR A 1 92 ? 8.118 -1.007 8.445 1.00 94.19 92 TYR A N 1
ATOM 693 C CA . TYR A 1 92 ? 7.613 -1.871 9.496 1.00 94.19 92 TYR A CA 1
ATOM 694 C C . TYR A 1 92 ? 8.306 -3.228 9.476 1.00 94.19 92 TYR A C 1
ATOM 696 O O . TYR A 1 92 ? 8.494 -3.847 8.432 1.00 94.19 92 TYR A O 1
ATOM 704 N N . GLU A 1 93 ? 8.634 -3.717 10.663 1.00 95.38 93 GLU A N 1
ATOM 705 C CA . GLU A 1 93 ? 8.925 -5.119 10.899 1.00 95.38 93 GLU A CA 1
ATOM 706 C C . GLU A 1 93 ? 7.620 -5.818 11.288 1.00 95.38 93 GLU A C 1
ATOM 708 O O . GLU A 1 93 ? 6.919 -5.376 12.198 1.00 95.38 93 GLU A O 1
ATOM 713 N N . PHE A 1 94 ? 7.281 -6.906 10.598 1.00 96.25 94 PHE A N 1
ATOM 714 C CA . PHE A 1 94 ? 6.050 -7.661 10.836 1.00 96.25 94 PHE A CA 1
ATOM 715 C C . PHE A 1 94 ? 6.307 -8.925 11.654 1.00 96.25 94 PHE A C 1
ATOM 717 O O . PHE A 1 94 ? 7.320 -9.607 11.463 1.00 96.25 94 PHE A O 1
ATOM 724 N N . GLY A 1 95 ? 5.355 -9.287 12.511 1.00 96.56 95 GLY A N 1
ATOM 725 C CA . GLY A 1 95 ? 5.417 -10.513 13.297 1.00 96.56 95 GLY A CA 1
ATOM 726 C C . GLY A 1 95 ? 4.053 -11.060 13.704 1.00 96.56 95 GLY A C 1
ATOM 727 O O . GLY A 1 95 ? 3.046 -10.359 13.686 1.00 96.56 95 GLY A O 1
ATOM 728 N N . GLU A 1 96 ? 4.031 -12.339 14.060 1.00 96.56 96 GLU A N 1
ATOM 729 C CA . GLU A 1 96 ? 2.853 -13.059 14.550 1.00 96.56 96 GLU A CA 1
ATOM 730 C C . GLU A 1 96 ? 2.715 -12.873 16.067 1.00 96.56 96 GLU A C 1
ATOM 732 O O . GLU A 1 96 ? 3.669 -13.110 16.815 1.00 96.56 96 GLU A O 1
ATOM 737 N N . VAL A 1 97 ? 1.526 -12.499 16.540 1.00 96.44 97 VAL A N 1
ATOM 738 C CA . VAL A 1 97 ? 1.219 -12.386 17.972 1.00 96.44 97 VAL A CA 1
ATOM 739 C C . VAL A 1 97 ? 1.012 -13.779 18.568 1.00 96.44 97 VAL A C 1
ATOM 741 O O . VAL A 1 97 ? 0.082 -14.494 18.199 1.00 96.44 97 VAL A O 1
ATOM 744 N N . ILE A 1 98 ? 1.859 -14.171 19.517 1.00 96.19 98 ILE A N 1
ATOM 745 C CA . ILE A 1 98 ? 1.830 -15.501 20.145 1.00 96.19 98 ILE A CA 1
ATOM 746 C C . ILE A 1 98 ? 1.026 -15.490 21.445 1.00 96.19 98 ILE A C 1
ATOM 748 O O . ILE A 1 98 ? 0.304 -16.447 21.726 1.00 96.19 98 ILE A O 1
ATOM 752 N N . ASP A 1 99 ? 1.177 -14.439 22.248 1.00 94.38 99 ASP A N 1
ATOM 753 C CA . ASP A 1 99 ? 0.515 -14.310 23.545 1.00 94.38 99 ASP A CA 1
ATOM 754 C C . ASP A 1 99 ? 0.236 -12.843 23.889 1.00 94.38 99 ASP A C 1
ATOM 756 O O . ASP A 1 99 ? 0.964 -11.941 23.466 1.00 94.38 99 ASP A O 1
ATOM 760 N N . LEU A 1 100 ? -0.823 -12.630 24.673 1.00 92.19 100 LEU A N 1
ATOM 761 C CA . LEU A 1 100 ? -1.273 -11.327 25.157 1.00 92.19 100 LEU A CA 1
ATOM 762 C C . LEU A 1 100 ? -1.341 -11.359 26.688 1.00 92.19 100 LEU A C 1
ATOM 764 O O . LEU A 1 100 ? -2.302 -11.863 27.275 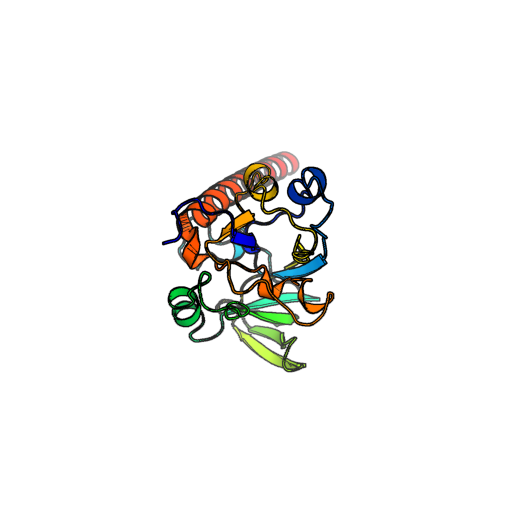1.00 92.19 100 LEU A O 1
ATOM 768 N N . ALA A 1 101 ? -0.331 -10.788 27.344 1.00 89.56 101 ALA A N 1
ATOM 769 C CA . ALA A 1 101 ? -0.209 -10.755 28.796 1.00 89.56 101 ALA A CA 1
ATOM 770 C C . ALA A 1 101 ? -0.303 -9.313 29.322 1.00 89.56 101 ALA A C 1
ATOM 772 O O . ALA A 1 101 ? 0.680 -8.701 29.743 1.00 89.56 101 ALA A O 1
ATOM 773 N N . GLY A 1 102 ? -1.521 -8.766 29.337 1.00 85.06 102 GLY A N 1
ATOM 774 C CA . GLY A 1 102 ? -1.762 -7.394 29.787 1.00 85.06 102 GLY A CA 1
ATOM 775 C C . GLY A 1 102 ? -1.204 -6.380 28.791 1.00 85.06 102 GLY A C 1
ATOM 776 O O . GLY A 1 102 ? -1.717 -6.287 27.684 1.00 85.06 102 GLY A O 1
ATOM 777 N N . ASP A 1 103 ? -0.180 -5.629 29.198 1.00 89.31 103 ASP A N 1
ATOM 778 C CA . ASP A 1 103 ? 0.492 -4.620 28.360 1.00 89.31 103 ASP A CA 1
ATOM 779 C C . ASP A 1 103 ? 1.713 -5.181 27.608 1.00 89.31 103 ASP A C 1
ATOM 781 O O . ASP A 1 103 ? 2.363 -4.485 26.837 1.00 89.31 103 ASP A O 1
ATOM 785 N N . THR A 1 104 ? 2.052 -6.450 27.834 1.00 92.81 104 THR A N 1
ATOM 786 C CA . THR A 1 104 ? 3.172 -7.116 27.168 1.00 92.81 104 THR A CA 1
ATOM 787 C C . THR A 1 104 ? 2.648 -8.141 26.174 1.00 92.81 104 THR A C 1
ATOM 789 O O . THR A 1 104 ? 1.800 -8.973 26.506 1.00 92.81 104 THR A O 1
ATOM 792 N N . ILE A 1 105 ? 3.169 -8.073 24.954 1.00 94.88 105 ILE A N 1
ATOM 793 C CA . ILE A 1 105 ? 2.782 -8.908 23.823 1.00 94.88 105 ILE A CA 1
ATOM 794 C C . ILE A 1 105 ? 4.008 -9.689 23.363 1.00 94.88 105 ILE A C 1
ATOM 796 O O . ILE A 1 105 ? 5.040 -9.098 23.047 1.00 94.88 105 ILE A O 1
ATOM 800 N N . SER A 1 106 ? 3.897 -11.015 23.300 1.00 96.00 106 SER A N 1
ATOM 801 C CA . SER A 1 106 ? 4.958 -11.861 22.748 1.00 96.00 106 SER A CA 1
ATOM 802 C C . SER A 1 106 ? 4.771 -11.988 21.239 1.00 96.00 106 SER A C 1
ATOM 804 O O . SER A 1 106 ? 3.779 -12.563 20.787 1.00 96.00 106 SER A O 1
ATOM 806 N N . VAL A 1 107 ? 5.725 -11.493 20.453 1.00 97.00 107 VAL A N 1
ATOM 807 C CA . VAL A 1 107 ? 5.662 -11.479 18.984 1.00 97.00 107 VAL A CA 1
ATOM 808 C C . VAL A 1 107 ? 6.768 -12.351 18.398 1.00 97.00 107 VAL A C 1
ATOM 810 O O . VAL A 1 107 ? 7.917 -12.280 18.830 1.00 97.00 107 VAL A O 1
ATOM 813 N N . ARG A 1 108 ? 6.440 -13.178 17.397 1.00 97.00 108 ARG A N 1
ATOM 814 C CA . ARG A 1 108 ? 7.422 -13.870 16.547 1.00 97.00 108 ARG A CA 1
ATOM 815 C C . ARG A 1 108 ? 7.655 -13.059 15.279 1.00 97.00 108 ARG A C 1
ATOM 817 O O . ARG A 1 108 ? 6.787 -13.024 14.413 1.00 97.00 108 ARG A O 1
ATOM 824 N N . TRP A 1 109 ? 8.837 -12.474 15.136 1.00 96.62 109 TRP A N 1
ATOM 825 C CA . TRP A 1 109 ? 9.181 -11.658 13.971 1.00 96.62 109 TRP A CA 1
ATOM 826 C C . TRP A 1 109 ? 9.399 -12.501 12.713 1.00 96.62 109 TRP A C 1
ATOM 828 O O . TRP A 1 109 ? 10.106 -13.511 12.744 1.00 96.62 109 TRP A O 1
ATOM 838 N N . ASN A 1 110 ? 8.827 -12.070 11.587 1.00 93.81 110 ASN A N 1
ATOM 839 C CA . ASN A 1 110 ? 8.850 -12.819 10.328 1.00 93.81 110 ASN A CA 1
ATOM 840 C C . ASN A 1 110 ? 10.263 -12.947 9.743 1.00 93.81 110 ASN A C 1
ATOM 842 O O . ASN A 1 110 ? 10.627 -14.005 9.234 1.00 93.81 110 ASN A O 1
ATOM 846 N N . ALA A 1 111 ? 11.058 -11.875 9.814 1.00 91.00 111 ALA A N 1
ATOM 847 C CA . ALA A 1 111 ? 12.380 -11.823 9.192 1.00 91.00 111 ALA A CA 1
ATOM 848 C C . ALA A 1 111 ? 13.438 -12.608 9.986 1.00 91.00 111 ALA A C 1
ATOM 850 O O . ALA A 1 111 ? 14.232 -13.351 9.409 1.00 91.00 111 ALA A O 1
ATOM 851 N N . SER A 1 112 ? 13.456 -12.453 11.311 1.00 93.56 112 SER A N 1
ATOM 852 C CA . SER A 1 112 ? 14.467 -13.064 12.185 1.00 93.56 112 SER A CA 1
ATOM 853 C C . SER A 1 112 ? 14.041 -14.421 12.759 1.00 93.56 112 SER A C 1
ATOM 855 O O . SER A 1 112 ? 14.894 -15.217 13.157 1.00 93.56 112 SER A O 1
ATOM 857 N N . GLY A 1 113 ? 12.733 -14.689 12.842 1.00 93.19 113 GLY A N 1
ATOM 858 C CA . GLY A 1 113 ? 12.160 -15.842 13.537 1.00 93.19 113 GLY A CA 1
ATOM 859 C C . GLY A 1 113 ? 12.281 -15.782 15.065 1.00 93.19 113 GLY A C 1
ATOM 860 O O . GLY A 1 113 ? 11.922 -16.750 15.741 1.00 93.19 113 GLY A O 1
ATOM 861 N N . THR A 1 114 ? 12.804 -14.687 15.626 1.00 95.38 114 THR A N 1
ATOM 862 C CA . THR A 1 114 ? 12.972 -14.533 17.074 1.00 95.38 114 THR A CA 1
ATOM 863 C C . THR A 1 114 ? 11.649 -14.188 17.738 1.00 95.38 114 THR A C 1
ATOM 865 O O . THR A 1 114 ? 10.807 -13.515 17.148 1.00 95.38 114 THR A O 1
ATOM 868 N N . ILE A 1 115 ? 11.489 -14.641 18.981 1.00 96.19 115 ILE A N 1
ATOM 869 C CA . ILE A 1 115 ? 10.358 -14.270 19.829 1.00 96.19 115 ILE A CA 1
ATOM 870 C C . ILE A 1 115 ? 10.834 -13.187 20.788 1.00 96.19 115 ILE A C 1
ATOM 872 O O . ILE A 1 115 ? 11.855 -13.370 21.455 1.00 96.19 115 ILE A O 1
ATOM 876 N N . GLU A 1 116 ? 10.104 -12.084 20.834 1.00 96.00 116 GLU A N 1
ATOM 877 C CA . GLU A 1 116 ? 10.393 -10.927 21.672 1.00 96.00 116 GLU A CA 1
ATOM 878 C C . GLU A 1 116 ? 9.126 -10.508 22.421 1.00 96.00 116 GLU A C 1
ATOM 880 O O . GLU A 1 116 ? 8.033 -10.543 21.857 1.00 96.00 116 GLU A O 1
ATOM 885 N N . ASP A 1 117 ? 9.284 -10.120 23.684 1.00 95.19 117 ASP A N 1
ATOM 886 C CA . ASP A 1 117 ? 8.217 -9.532 24.489 1.00 95.19 117 ASP A CA 1
ATOM 887 C C . ASP A 1 117 ? 8.288 -8.010 24.351 1.00 95.19 117 ASP A C 1
ATOM 889 O O . ASP A 1 117 ? 9.283 -7.395 24.738 1.00 95.19 117 ASP A O 1
ATOM 893 N N . VAL A 1 118 ? 7.241 -7.412 23.790 1.00 94.69 118 VAL A N 1
ATOM 894 C CA . VAL A 1 118 ? 7.189 -5.994 23.413 1.00 94.69 118 VAL A CA 1
ATOM 895 C C . VAL A 1 118 ? 5.989 -5.329 24.086 1.00 94.69 118 VAL A C 1
ATOM 897 O O . VAL A 1 118 ? 4.970 -5.977 24.333 1.00 94.69 118 VAL A O 1
ATOM 900 N N . ALA A 1 119 ? 6.104 -4.044 24.425 1.00 93.50 119 ALA A N 1
ATOM 901 C CA . ALA A 1 119 ? 4.984 -3.287 24.974 1.00 93.50 119 ALA A CA 1
ATOM 902 C C . ALA A 1 119 ? 3.888 -3.093 23.917 1.00 93.50 119 ALA A C 1
ATOM 904 O O . ALA A 1 119 ? 4.178 -2.837 22.747 1.00 93.50 119 ALA A O 1
ATOM 905 N N . SER A 1 120 ? 2.622 -3.173 24.328 1.00 89.00 120 SER A N 1
ATOM 906 C CA . SER A 1 120 ? 1.484 -3.032 23.413 1.00 89.00 120 SER A CA 1
ATOM 907 C C . SER A 1 120 ? 1.471 -1.681 22.686 1.00 89.00 120 SER A C 1
ATOM 909 O O . SER A 1 120 ? 1.093 -1.619 21.522 1.00 89.00 120 SER A O 1
ATOM 911 N N . SER A 1 121 ? 1.971 -0.625 23.335 1.00 89.19 121 SER A N 1
ATOM 912 C CA . SER A 1 121 ? 2.094 0.730 22.783 1.00 89.19 121 SER A CA 1
ATOM 913 C C . SER A 1 121 ? 3.136 0.877 21.669 1.00 89.19 121 SER A C 1
ATOM 915 O O . SER A 1 121 ? 3.120 1.870 20.951 1.00 89.19 121 SER A O 1
ATOM 917 N N . GLU A 1 122 ? 4.078 -0.060 21.545 1.00 90.56 122 GLU A N 1
ATOM 918 C CA . GLU A 1 122 ? 5.119 -0.044 20.502 1.00 90.56 122 GLU A CA 1
ATOM 919 C C . GLU A 1 122 ? 4.692 -0.807 19.237 1.00 90.56 122 GLU A C 1
ATOM 921 O O . GLU A 1 122 ? 5.433 -0.862 18.250 1.00 90.56 122 GLU A O 1
ATOM 926 N N . LEU A 1 123 ? 3.508 -1.421 19.271 1.00 93.00 123 LEU A N 1
ATOM 927 C CA . LEU A 1 123 ? 2.971 -2.249 18.205 1.00 93.00 123 LEU A CA 1
ATOM 928 C C . LEU A 1 123 ? 1.743 -1.590 17.586 1.00 93.00 123 LEU A C 1
ATOM 930 O O . LEU A 1 123 ? 0.893 -1.030 18.273 1.00 93.00 123 LEU A O 1
ATOM 934 N N . VAL A 1 124 ? 1.625 -1.731 16.271 1.00 93.62 124 VAL A N 1
ATOM 935 C CA . VAL A 1 124 ? 0.410 -1.403 15.524 1.00 93.62 124 VAL A CA 1
ATOM 936 C C . VAL A 1 124 ? -0.197 -2.669 14.930 1.00 93.62 124 VAL A C 1
ATOM 938 O O . VAL A 1 124 ? 0.497 -3.671 14.712 1.00 93.62 124 VAL A O 1
ATOM 941 N N . GLY A 1 125 ? -1.501 -2.627 14.666 1.00 92.88 125 GLY A N 1
ATOM 942 C CA . GLY A 1 125 ? -2.202 -3.703 13.982 1.00 92.88 125 GLY A CA 1
ATOM 943 C C . GLY A 1 125 ? -1.668 -3.898 12.564 1.00 92.88 125 GLY A C 1
ATOM 944 O O . GLY A 1 125 ? -1.442 -2.939 11.822 1.00 92.88 125 GLY A O 1
ATOM 945 N N . ALA A 1 126 ? -1.470 -5.155 12.173 1.00 94.25 126 ALA A N 1
ATOM 946 C CA . ALA A 1 126 ? -1.159 -5.522 10.800 1.00 94.25 126 ALA A CA 1
ATOM 947 C C . ALA A 1 126 ? -2.139 -6.586 10.305 1.00 94.25 126 ALA A C 1
ATOM 949 O O . ALA A 1 126 ? -2.718 -7.351 11.075 1.00 94.25 126 ALA A O 1
ATOM 950 N N . GLU A 1 127 ? -2.319 -6.651 8.992 1.00 91.88 127 GLU A N 1
ATOM 951 C CA . GLU A 1 127 ? -3.207 -7.614 8.354 1.00 91.88 127 GLU A CA 1
ATOM 952 C C . GLU A 1 127 ? -2.531 -8.282 7.158 1.00 91.88 127 GLU A C 1
ATOM 954 O O . GLU A 1 127 ? -1.710 -7.685 6.459 1.00 91.88 127 GLU A O 1
ATOM 959 N N . VAL A 1 128 ? -2.899 -9.541 6.919 1.00 90.88 128 VAL A N 1
ATOM 960 C CA . VAL A 1 128 ? -2.575 -10.248 5.678 1.00 90.88 128 VAL A CA 1
ATOM 961 C C . VAL A 1 128 ? -3.723 -10.004 4.709 1.00 90.88 128 VAL A C 1
ATOM 963 O O . VAL A 1 128 ? -4.809 -10.562 4.875 1.00 90.88 128 VAL A O 1
ATOM 966 N N . ASP A 1 129 ? -3.492 -9.167 3.703 1.00 87.56 129 ASP A N 1
ATOM 967 C CA . ASP A 1 129 ? -4.525 -8.746 2.759 1.00 87.56 129 ASP A CA 1
ATOM 968 C C . ASP A 1 129 ? -4.082 -8.944 1.306 1.00 87.56 129 ASP A C 1
ATOM 970 O O . ASP A 1 129 ? -2.910 -9.126 0.983 1.00 87.56 129 ASP A O 1
ATOM 974 N N . ILE A 1 130 ? -5.053 -8.947 0.399 1.00 85.75 130 ILE A N 1
ATOM 975 C CA . ILE A 1 130 ? -4.824 -9.101 -1.029 1.00 85.75 130 ILE A CA 1
ATOM 976 C C . ILE A 1 130 ? -4.618 -7.713 -1.645 1.00 85.75 130 ILE A C 1
ATOM 978 O O . ILE A 1 130 ? -5.566 -6.960 -1.862 1.00 85.75 130 ILE A O 1
ATOM 982 N N . VAL A 1 131 ? -3.395 -7.386 -2.034 1.00 82.38 131 VAL A N 1
ATOM 983 C CA . VAL A 1 131 ? -3.072 -6.140 -2.736 1.00 82.38 131 VAL A CA 1
ATOM 984 C C . VAL A 1 131 ? -2.798 -6.404 -4.209 1.00 82.38 131 VAL A C 1
ATOM 986 O O . VAL A 1 131 ? -2.540 -7.524 -4.632 1.00 82.38 131 VAL A O 1
ATOM 989 N N . SER A 1 132 ? -2.882 -5.372 -5.042 1.00 78.06 132 SER A N 1
ATOM 990 C CA . SER A 1 132 ? -2.400 -5.473 -6.423 1.00 78.06 132 SER A CA 1
ATOM 991 C C . SER A 1 132 ? -0.896 -5.193 -6.441 1.00 78.06 132 SER A C 1
ATOM 993 O O . SER A 1 132 ? -0.473 -4.173 -6.981 1.00 78.06 132 SER A O 1
ATOM 995 N N . GLY A 1 133 ? -0.135 -6.066 -5.778 1.00 80.38 133 GLY A N 1
ATOM 996 C CA . GLY A 1 133 ? 1.308 -5.926 -5.568 1.00 80.38 133 GLY A CA 1
ATOM 997 C C . GLY A 1 133 ? 2.149 -6.347 -6.769 1.00 80.38 133 GLY A C 1
ATOM 998 O O . GLY A 1 133 ? 3.275 -5.891 -6.895 1.00 80.38 133 GLY A O 1
ATOM 999 N N . ARG A 1 134 ? 1.586 -7.133 -7.696 1.00 92.38 134 ARG A N 1
ATOM 1000 C CA . ARG A 1 134 ? 2.339 -7.734 -8.798 1.00 92.38 134 ARG A CA 1
ATOM 1001 C C . ARG A 1 134 ? 1.960 -7.160 -10.156 1.00 92.38 134 ARG A C 1
ATOM 1003 O O . ARG A 1 134 ? 0.805 -7.256 -10.582 1.00 92.38 134 ARG A O 1
ATOM 1010 N N . ILE A 1 135 ? 2.923 -6.573 -10.864 1.00 95.12 135 ILE A N 1
ATOM 1011 C CA . ILE A 1 135 ? 2.693 -5.833 -12.111 1.00 95.12 135 ILE A CA 1
ATOM 1012 C C . ILE A 1 135 ? 3.690 -6.257 -13.194 1.00 95.12 135 ILE A C 1
ATOM 1014 O O . ILE A 1 135 ? 4.897 -6.129 -13.022 1.00 95.12 135 ILE A O 1
ATOM 1018 N N . ASP A 1 136 ? 3.184 -6.688 -14.353 1.00 95.94 136 ASP A N 1
ATOM 1019 C CA . ASP A 1 136 ? 3.999 -6.938 -15.550 1.00 95.94 136 ASP A CA 1
ATOM 1020 C C . ASP A 1 136 ? 4.243 -5.617 -16.297 1.00 95.94 136 ASP A C 1
ATOM 1022 O O . ASP A 1 136 ? 3.426 -5.158 -17.106 1.00 95.94 136 ASP A O 1
ATOM 1026 N N . ILE A 1 137 ? 5.385 -4.985 -16.033 1.00 95.38 137 ILE A N 1
ATOM 1027 C CA . ILE A 1 137 ? 5.775 -3.728 -16.677 1.00 95.38 137 ILE A CA 1
ATOM 1028 C C . ILE A 1 137 ? 6.160 -3.945 -18.149 1.00 95.38 137 ILE A C 1
ATOM 1030 O O . ILE A 1 137 ? 6.008 -3.036 -18.963 1.00 95.38 137 ILE A O 1
ATOM 1034 N N . GLY A 1 138 ? 6.551 -5.164 -18.535 1.00 94.69 138 GLY A N 1
ATOM 1035 C CA . GLY A 1 138 ? 6.789 -5.538 -19.933 1.00 94.69 138 GLY A CA 1
ATOM 1036 C C . GLY A 1 138 ? 5.511 -5.572 -20.774 1.00 94.69 138 GLY A C 1
ATOM 1037 O O . GLY A 1 138 ? 5.568 -5.486 -22.005 1.00 94.69 138 GLY A O 1
ATOM 1038 N N . ARG A 1 139 ? 4.352 -5.671 -20.116 1.00 95.69 139 ARG A N 1
ATOM 1039 C CA . ARG A 1 139 ? 3.024 -5.607 -20.730 1.00 95.69 139 ARG A CA 1
ATOM 1040 C C . ARG A 1 139 ? 2.317 -4.272 -20.480 1.00 95.69 139 ARG A C 1
ATOM 1042 O O . ARG A 1 139 ? 1.447 -3.883 -21.262 1.00 95.69 139 ARG A O 1
ATOM 1049 N N . CYS A 1 140 ? 2.666 -3.550 -19.423 1.00 95.88 140 CYS A N 1
ATOM 1050 C CA . CYS A 1 140 ? 2.103 -2.236 -19.142 1.00 95.88 140 CYS A CA 1
ATOM 1051 C C . CYS A 1 140 ? 2.296 -1.267 -20.325 1.00 95.88 140 CYS A C 1
ATOM 1053 O O . CYS A 1 140 ? 3.355 -1.193 -20.938 1.00 95.88 140 CYS A O 1
ATOM 1055 N N . MET A 1 141 ? 1.255 -0.492 -20.638 1.00 96.44 141 MET A N 1
ATOM 1056 C CA . MET A 1 141 ? 1.303 0.556 -21.669 1.00 96.44 141 MET A CA 1
ATOM 1057 C C . MET A 1 141 ? 1.229 1.977 -21.091 1.00 96.44 141 MET A C 1
ATOM 1059 O O . MET A 1 141 ? 0.970 2.923 -21.830 1.00 96.44 141 MET A O 1
ATOM 1063 N N . PHE A 1 142 ? 1.392 2.117 -19.769 1.00 96.00 142 PHE A N 1
ATOM 1064 C CA . PHE A 1 142 ? 1.469 3.397 -19.047 1.00 96.00 142 PHE A CA 1
ATOM 1065 C C . PHE A 1 142 ? 0.300 4.363 -19.316 1.00 96.00 142 PHE A C 1
ATOM 1067 O O . PHE A 1 142 ? 0.446 5.584 -19.335 1.00 96.00 142 PHE A O 1
ATOM 1074 N N . CYS A 1 143 ? -0.902 3.815 -19.516 1.00 96.81 143 CYS A N 1
ATOM 1075 C CA . CYS A 1 143 ? -2.093 4.602 -19.845 1.00 96.81 143 CYS A CA 1
ATOM 1076 C C . CYS A 1 143 ? -2.693 5.386 -18.663 1.00 96.81 143 CYS A C 1
ATOM 1078 O O . CYS A 1 143 ? -3.510 6.266 -18.899 1.00 96.81 143 CYS A O 1
ATOM 1080 N N . GLY A 1 144 ? -2.333 5.069 -17.412 1.00 96.12 144 GLY A N 1
ATOM 1081 C CA . GLY A 1 144 ? -2.858 5.745 -16.213 1.00 96.12 144 GLY A CA 1
ATOM 1082 C C . GLY A 1 144 ? -4.261 5.310 -15.759 1.00 96.12 144 GLY A C 1
ATOM 1083 O O . GLY A 1 144 ? -4.712 5.725 -14.698 1.00 96.12 144 GLY A O 1
ATOM 1084 N N . LEU A 1 145 ? -4.939 4.414 -16.487 1.00 97.12 145 LEU A N 1
ATOM 1085 C CA . LEU A 1 145 ? -6.317 4.007 -16.162 1.00 97.12 145 LEU A CA 1
ATOM 1086 C C . LEU A 1 145 ? -6.464 3.355 -14.777 1.00 97.12 145 LEU A C 1
ATOM 1088 O O . LEU A 1 145 ? -7.503 3.492 -14.138 1.00 97.12 145 LEU A O 1
ATOM 1092 N N . CYS A 1 146 ? -5.439 2.645 -14.296 1.00 95.88 146 CYS A N 1
ATOM 1093 C CA . CYS A 1 146 ? -5.464 2.040 -12.964 1.00 95.88 146 CYS A CA 1
ATOM 1094 C C . CYS A 1 146 ? -5.540 3.096 -11.850 1.00 95.88 146 CYS A C 1
ATOM 10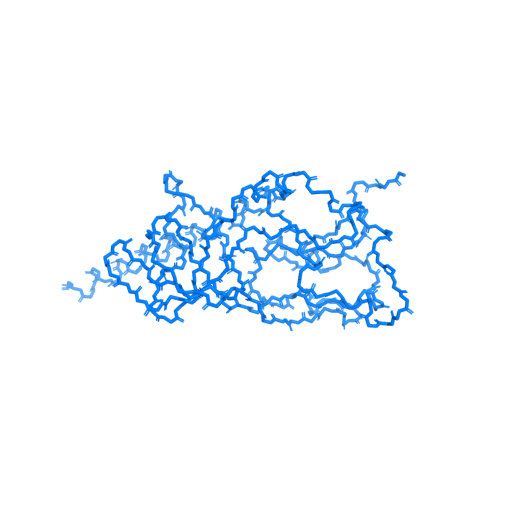96 O O . CYS A 1 146 ? -6.363 2.938 -10.947 1.00 95.88 146 CYS A O 1
ATOM 1098 N N . MET A 1 147 ? -4.768 4.181 -11.974 1.00 95.12 147 MET A N 1
ATOM 1099 C CA . MET A 1 147 ? -4.819 5.358 -11.103 1.00 95.12 147 MET A CA 1
ATOM 1100 C C . MET A 1 147 ? -6.195 6.022 -11.165 1.00 95.12 147 MET A C 1
ATOM 1102 O O . MET A 1 147 ? -6.844 6.163 -10.134 1.00 95.12 147 MET A O 1
ATOM 1106 N N . GLU A 1 148 ? -6.695 6.337 -12.362 1.00 95.38 148 GLU A N 1
ATOM 1107 C CA . GLU A 1 148 ? -7.994 7.012 -12.524 1.00 95.38 148 GLU A CA 1
ATOM 1108 C C . GLU A 1 148 ? -9.180 6.181 -12.012 1.00 95.38 148 GLU A C 1
ATOM 1110 O O . GLU A 1 148 ? -10.168 6.721 -11.518 1.00 95.38 148 GLU A O 1
ATOM 1115 N N . SER A 1 149 ? -9.098 4.854 -12.126 1.00 96.12 149 SER A N 1
ATOM 1116 C CA . SER A 1 149 ? -10.159 3.952 -11.670 1.00 96.12 149 SER A CA 1
ATOM 1117 C C . SER A 1 149 ? -10.169 3.715 -10.161 1.00 96.12 149 SER A C 1
ATOM 1119 O O . SER A 1 149 ? -11.140 3.149 -9.653 1.00 96.12 149 SER A O 1
ATOM 1121 N N . CYS A 1 150 ? -9.089 4.061 -9.451 1.00 95.00 150 CYS A N 1
ATOM 1122 C CA . CYS A 1 150 ? -8.934 3.739 -8.041 1.00 95.00 150 CYS A CA 1
ATOM 1123 C C . CYS A 1 150 ? -9.797 4.677 -7.181 1.00 95.00 150 CYS A C 1
ATOM 1125 O O . CYS A 1 150 ? -9.490 5.860 -7.074 1.00 95.00 150 CYS A O 1
ATOM 1127 N N . PRO A 1 151 ? -10.842 4.184 -6.491 1.00 93.25 151 PRO A N 1
ATOM 1128 C CA . PRO A 1 151 ? -11.734 5.053 -5.719 1.00 93.25 151 PRO A CA 1
ATOM 1129 C C . PRO A 1 151 ? -11.175 5.425 -4.330 1.00 93.25 151 PRO A C 1
ATOM 1131 O O . PRO A 1 151 ? -11.877 6.045 -3.527 1.00 93.25 151 PRO A O 1
ATOM 1134 N N . PHE A 1 152 ? -9.940 5.007 -4.039 1.00 91.38 152 PHE A N 1
ATOM 1135 C CA . PHE A 1 152 ? -9.240 5.196 -2.764 1.00 91.38 152 PHE A CA 1
ATOM 1136 C C . PHE A 1 152 ? -7.916 5.948 -2.935 1.00 91.38 152 PHE A C 1
ATOM 1138 O O . PHE A 1 152 ? -7.177 6.077 -1.968 1.00 91.38 152 PHE A O 1
ATOM 1145 N N . ASN A 1 153 ? -7.601 6.405 -4.158 1.00 90.31 153 ASN A N 1
ATOM 1146 C CA . ASN A 1 153 ? -6.322 7.037 -4.491 1.00 90.31 153 ASN A CA 1
ATOM 1147 C C . ASN A 1 153 ? -5.116 6.228 -3.986 1.00 90.31 153 ASN A C 1
ATOM 1149 O O . ASN A 1 153 ? -4.179 6.781 -3.433 1.00 90.31 153 ASN A O 1
ATOM 1153 N N . SER A 1 154 ? -5.154 4.904 -4.137 1.00 93.19 154 SER A N 1
ATOM 1154 C CA . SER A 1 154 ? -4.031 4.029 -3.780 1.00 93.19 154 SER A CA 1
ATOM 1155 C C . SER A 1 154 ? -3.038 3.879 -4.922 1.00 93.19 154 SER A C 1
ATOM 1157 O O . SER A 1 154 ? -1.888 3.558 -4.680 1.00 93.19 154 SER A O 1
ATOM 1159 N N . PHE A 1 155 ? -3.479 4.070 -6.166 1.00 93.56 155 PHE A N 1
ATOM 1160 C CA . PHE A 1 155 ? -2.648 3.919 -7.358 1.00 93.56 155 PHE A CA 1
ATOM 1161 C C . PHE A 1 155 ? -2.151 5.271 -7.847 1.00 93.56 155 PHE A C 1
ATOM 1163 O O . PHE A 1 155 ? -2.951 6.189 -8.014 1.00 93.56 155 PHE A O 1
ATOM 1170 N N . PHE A 1 156 ? -0.864 5.349 -8.171 1.00 92.31 156 PHE A N 1
ATOM 1171 C CA . PHE A 1 156 ? -0.224 6.546 -8.700 1.00 92.31 156 PHE A CA 1
ATOM 1172 C C . PHE A 1 156 ? 0.656 6.211 -9.891 1.00 92.31 156 PHE A C 1
ATOM 1174 O O . PHE A 1 156 ? 1.236 5.129 -9.984 1.00 92.31 156 PHE A O 1
ATOM 1181 N N . MET A 1 157 ? 0.782 7.178 -10.788 1.00 93.56 157 MET A N 1
ATOM 1182 C CA . MET A 1 157 ? 1.836 7.178 -11.787 1.00 93.56 157 MET A CA 1
ATOM 1183 C C . MET A 1 157 ? 3.001 7.995 -11.232 1.00 93.56 157 MET A C 1
ATOM 1185 O O . MET A 1 157 ? 2.836 9.180 -10.944 1.00 93.56 157 MET A O 1
ATOM 1189 N N . THR A 1 158 ? 4.157 7.366 -11.028 1.00 91.56 158 THR A N 1
ATOM 1190 C CA . THR A 1 158 ? 5.357 8.069 -10.563 1.00 91.56 158 THR A CA 1
ATOM 1191 C C . THR A 1 158 ? 6.086 8.727 -11.738 1.00 91.56 158 THR A C 1
ATOM 1193 O O . THR A 1 158 ? 5.789 8.477 -12.907 1.00 91.56 158 THR A O 1
ATOM 1196 N N . ASN A 1 159 ? 7.094 9.545 -11.432 1.00 91.69 159 ASN A N 1
ATOM 1197 C CA . ASN A 1 159 ? 7.963 10.162 -12.439 1.00 91.69 159 ASN A CA 1
ATOM 1198 C C . ASN A 1 159 ? 9.184 9.303 -12.810 1.00 91.69 159 ASN A C 1
ATOM 1200 O O . ASN A 1 159 ? 10.069 9.772 -13.527 1.00 91.69 159 ASN A O 1
ATOM 1204 N N . GLU A 1 160 ? 9.249 8.064 -12.327 1.00 91.81 160 GLU A N 1
ATOM 1205 C CA . GLU A 1 160 ? 10.321 7.128 -12.652 1.00 91.81 160 GLU A CA 1
ATOM 1206 C C . GLU A 1 160 ? 10.126 6.564 -14.063 1.00 91.81 160 GLU A C 1
ATOM 1208 O O . GLU A 1 160 ? 9.077 5.991 -14.365 1.00 91.81 160 GLU A O 1
ATOM 1213 N N . TYR A 1 161 ? 11.127 6.710 -14.933 1.00 89.88 161 TYR A N 1
ATOM 1214 C CA . TYR A 1 161 ? 11.065 6.235 -16.324 1.00 89.88 161 TYR A CA 1
ATOM 1215 C C . TYR A 1 161 ? 12.215 5.295 -16.703 1.00 89.88 161 TYR A C 1
ATOM 1217 O O . TYR A 1 161 ? 12.097 4.531 -17.658 1.00 89.88 161 TYR A O 1
ATOM 1225 N N . ASP A 1 162 ? 13.324 5.347 -15.973 1.00 89.62 162 ASP A N 1
ATOM 1226 C CA . ASP A 1 162 ? 14.596 4.698 -16.290 1.00 89.62 162 ASP A CA 1
ATOM 1227 C C . ASP A 1 162 ? 14.924 3.485 -15.398 1.00 89.62 162 ASP A C 1
ATOM 1229 O O . ASP A 1 162 ? 15.799 2.700 -15.753 1.00 89.62 162 ASP A O 1
ATOM 1233 N N . GLY A 1 163 ? 14.158 3.247 -14.328 1.00 87.38 163 GLY A N 1
ATOM 1234 C CA . GLY A 1 163 ? 14.277 2.079 -13.438 1.00 87.38 163 GLY A CA 1
ATOM 1235 C C . GLY A 1 163 ? 13.382 0.882 -13.796 1.00 87.38 163 GLY A C 1
ATOM 1236 O O . GLY A 1 163 ? 13.130 0.029 -12.948 1.00 87.38 163 GLY A O 1
ATOM 1237 N N . MET A 1 164 ? 12.851 0.832 -15.025 1.00 90.12 164 MET A N 1
ATOM 1238 C CA . MET A 1 164 ? 11.903 -0.191 -15.519 1.00 90.12 164 MET A CA 1
ATOM 1239 C C . MET A 1 164 ? 12.483 -1.074 -16.633 1.00 90.12 164 MET A C 1
ATOM 1241 O O . MET A 1 164 ? 11.764 -1.558 -17.507 1.00 90.12 164 MET A O 1
ATOM 1245 N N . SER A 1 165 ? 13.803 -1.244 -16.634 1.00 89.75 165 SER A N 1
ATOM 1246 C CA . SER A 1 165 ? 14.507 -2.100 -17.586 1.00 89.75 165 SER A CA 1
ATOM 1247 C C . SER A 1 165 ? 15.130 -3.294 -16.873 1.00 89.75 165 SER A C 1
ATOM 1249 O O . SER A 1 165 ? 15.498 -3.206 -15.706 1.00 89.75 165 SER A O 1
ATOM 1251 N N . GLY A 1 166 ? 15.248 -4.405 -17.591 1.00 90.69 166 GLY A N 1
ATOM 1252 C CA . GLY A 1 166 ? 15.840 -5.639 -17.098 1.00 90.69 166 GLY A CA 1
ATOM 1253 C C . GLY A 1 166 ? 16.543 -6.393 -18.220 1.00 90.69 166 GLY A C 1
ATOM 1254 O O . GLY A 1 166 ? 16.391 -6.065 -19.401 1.00 90.69 166 GLY A O 1
ATOM 1255 N N . PHE A 1 167 ? 17.337 -7.395 -17.857 1.00 94.69 167 PHE A N 1
ATOM 1256 C CA . PHE A 1 167 ? 18.043 -8.255 -18.809 1.00 94.69 167 PHE A CA 1
ATOM 1257 C C . PHE A 1 167 ? 17.185 -9.442 -19.255 1.00 94.69 167 PHE A C 1
ATOM 1259 O O . PHE A 1 167 ? 17.429 -10.019 -20.318 1.00 94.69 167 PHE A O 1
ATOM 1266 N N . THR A 1 168 ? 16.181 -9.798 -18.456 1.00 96.19 168 THR A N 1
ATOM 1267 C CA . THR A 1 168 ? 15.228 -10.875 -18.712 1.00 96.19 168 THR A CA 1
ATOM 1268 C C . THR A 1 168 ? 13.790 -10.356 -18.697 1.00 96.19 168 THR A C 1
ATOM 1270 O O . THR A 1 168 ? 13.527 -9.199 -18.376 1.00 96.19 168 THR A O 1
ATOM 1273 N N . ARG A 1 169 ? 12.834 -11.199 -19.102 1.00 93.81 169 ARG A N 1
ATOM 1274 C CA . ARG A 1 169 ? 11.406 -10.842 -19.030 1.00 93.81 169 ARG A CA 1
ATOM 1275 C C . ARG A 1 169 ? 10.908 -10.903 -17.592 1.00 93.81 169 ARG A C 1
ATOM 1277 O O . ARG A 1 169 ? 9.990 -10.178 -17.237 1.00 93.81 169 ARG A O 1
ATOM 1284 N N . GLU A 1 170 ? 11.506 -11.782 -16.803 1.00 93.75 170 GLU A N 1
ATOM 1285 C CA . GLU A 1 170 ? 11.232 -11.991 -15.391 1.00 93.75 170 GLU A CA 1
ATOM 1286 C C . GLU A 1 170 ? 11.563 -10.725 -14.590 1.00 93.75 170 GLU A C 1
ATOM 1288 O O . GLU A 1 170 ? 10.769 -10.335 -13.748 1.00 93.75 170 GLU A O 1
ATOM 1293 N N . ASP A 1 171 ? 12.627 -10.004 -14.956 1.00 93.50 171 ASP A N 1
ATOM 1294 C CA . ASP A 1 171 ? 13.001 -8.717 -14.344 1.00 93.50 171 ASP A CA 1
ATOM 1295 C C . ASP A 1 171 ? 11.943 -7.606 -14.536 1.00 93.50 171 ASP A C 1
ATOM 1297 O O . ASP A 1 171 ? 11.992 -6.574 -13.870 1.00 93.50 171 ASP A O 1
ATOM 1301 N N . LEU A 1 172 ? 11.005 -7.775 -15.478 1.00 94.19 172 LEU A N 1
ATOM 1302 C CA . LEU A 1 172 ? 9.928 -6.811 -15.744 1.00 94.19 172 LEU A CA 1
ATOM 1303 C C . LEU A 1 172 ? 8.671 -7.077 -14.905 1.00 94.19 172 LEU A C 1
ATOM 1305 O O . LEU A 1 172 ? 7.702 -6.320 -15.002 1.00 94.19 172 LEU A O 1
ATOM 1309 N N . TRP A 1 173 ? 8.673 -8.147 -14.110 1.00 94.69 173 TRP A N 1
ATOM 1310 C CA . TRP A 1 173 ? 7.661 -8.392 -13.095 1.00 94.69 173 TRP A CA 1
ATOM 1311 C C . TRP A 1 173 ? 8.050 -7.649 -11.832 1.00 94.69 173 TRP A C 1
ATOM 1313 O O . TRP A 1 173 ? 9.015 -7.997 -11.159 1.00 94.69 173 TRP A O 1
ATOM 1323 N N . PHE A 1 174 ? 7.308 -6.590 -11.542 1.00 93.94 174 PHE A N 1
ATOM 1324 C CA . PHE A 1 174 ? 7.481 -5.846 -10.310 1.00 93.94 174 PHE A CA 1
ATOM 1325 C C . PHE A 1 174 ? 6.576 -6.469 -9.271 1.00 93.94 174 PHE A C 1
ATOM 1327 O O . PHE A 1 174 ? 5.357 -6.477 -9.445 1.00 93.94 174 PHE A O 1
ATOM 1334 N N . GLU A 1 175 ? 7.201 -7.016 -8.241 1.00 92.12 175 GLU A N 1
ATOM 1335 C CA . GLU A 1 175 ? 6.517 -7.555 -7.079 1.00 92.12 175 GLU A CA 1
ATOM 1336 C C . GLU A 1 175 ? 6.158 -6.415 -6.118 1.00 92.12 175 GLU A C 1
ATOM 1338 O O . GLU A 1 175 ? 6.370 -5.224 -6.403 1.00 92.12 175 GLU A O 1
ATOM 1343 N N . ALA A 1 176 ? 5.546 -6.786 -4.999 1.00 88.69 176 ALA A N 1
ATOM 1344 C CA . ALA A 1 176 ? 4.979 -5.846 -4.060 1.00 88.69 176 ALA A CA 1
ATOM 1345 C C . ALA A 1 176 ? 6.012 -4.764 -3.658 1.00 88.69 176 ALA A C 1
ATOM 1347 O O . ALA A 1 176 ? 5.806 -3.575 -3.926 1.00 88.69 176 ALA A O 1
ATOM 1348 N N . ASP A 1 177 ? 7.161 -5.161 -3.125 1.00 89.12 177 ASP A N 1
ATOM 1349 C CA . ASP A 1 177 ? 8.244 -4.261 -2.714 1.00 89.12 177 ASP A CA 1
ATOM 1350 C C . ASP A 1 177 ? 8.527 -3.139 -3.734 1.00 89.12 177 ASP A C 1
ATOM 1352 O O . ASP A 1 177 ? 8.509 -1.954 -3.405 1.00 89.12 177 ASP A O 1
ATOM 1356 N N . ARG A 1 178 ? 8.672 -3.474 -5.016 1.00 90.81 178 ARG A N 1
ATOM 1357 C CA . ARG A 1 178 ? 9.009 -2.521 -6.072 1.00 90.81 178 ARG A CA 1
ATOM 1358 C C . ARG A 1 178 ? 7.838 -1.640 -6.489 1.00 90.81 178 ARG A C 1
ATOM 1360 O O . ARG A 1 178 ? 8.053 -0.537 -6.998 1.00 90.81 178 ARG A O 1
ATOM 1367 N N . THR A 1 179 ? 6.602 -2.100 -6.312 1.00 92.25 179 THR A N 1
ATOM 1368 C CA . THR A 1 179 ? 5.401 -1.306 -6.613 1.00 92.25 179 THR A CA 1
ATOM 1369 C C . THR A 1 179 ? 5.020 -0.363 -5.480 1.00 92.25 179 THR A C 1
ATOM 1371 O O . THR A 1 179 ? 4.288 0.596 -5.734 1.00 92.25 179 THR A O 1
ATOM 1374 N N . ARG A 1 180 ? 5.558 -0.555 -4.271 1.00 91.94 180 ARG A N 1
ATOM 1375 C CA . ARG A 1 180 ? 5.282 0.289 -3.107 1.00 91.94 180 ARG A CA 1
ATOM 1376 C C . ARG A 1 180 ? 5.607 1.765 -3.364 1.00 91.94 180 ARG A C 1
ATOM 1378 O O . ARG A 1 180 ? 6.554 2.141 -4.068 1.00 91.94 180 ARG A O 1
ATOM 1385 N N . VAL A 1 181 ? 4.757 2.608 -2.794 1.00 91.75 181 VAL A N 1
ATOM 1386 C CA . VAL A 1 181 ? 4.897 4.059 -2.710 1.00 91.75 181 VAL A CA 1
ATOM 1387 C C . VAL A 1 181 ? 4.639 4.458 -1.269 1.00 91.75 181 VAL A C 1
ATOM 1389 O O . VAL A 1 181 ? 3.644 4.043 -0.680 1.00 91.75 181 VAL A O 1
ATOM 1392 N N . LEU A 1 182 ? 5.549 5.251 -0.713 1.00 90.81 182 LEU A N 1
ATOM 1393 C CA . LEU A 1 182 ? 5.553 5.569 0.708 1.00 90.81 182 LEU A CA 1
ATOM 1394 C C . LEU A 1 182 ? 4.452 6.586 1.053 1.00 90.81 182 LEU A C 1
ATOM 1396 O O . LEU A 1 182 ? 4.350 7.614 0.370 1.00 90.81 182 LEU A O 1
ATOM 1400 N N . PRO A 1 183 ? 3.671 6.357 2.126 1.00 92.00 183 PRO A N 1
ATOM 1401 C CA . PRO A 1 183 ? 2.603 7.259 2.551 1.00 92.00 183 PRO A CA 1
ATOM 1402 C C . PRO A 1 183 ? 3.050 8.713 2.741 1.00 92.00 183 PRO A C 1
ATOM 1404 O O . PRO A 1 183 ? 2.352 9.626 2.300 1.00 92.00 183 PRO A O 1
ATOM 1407 N N . VAL A 1 184 ? 4.242 8.938 3.309 1.00 89.94 184 VAL A N 1
ATOM 1408 C CA . VAL A 1 184 ? 4.791 10.284 3.572 1.00 89.94 184 VAL A CA 1
ATOM 1409 C C . VAL A 1 184 ? 4.897 11.147 2.308 1.00 89.94 184 VAL A C 1
ATOM 1411 O O . VAL A 1 184 ? 4.733 12.364 2.357 1.00 89.94 184 VAL A O 1
ATOM 1414 N N . GLN A 1 185 ? 5.101 10.525 1.144 1.00 86.81 185 GLN A N 1
ATOM 1415 C CA . GLN A 1 185 ? 5.253 11.224 -0.137 1.00 86.81 185 GLN A CA 1
ATOM 1416 C C . GLN A 1 185 ? 3.904 11.576 -0.780 1.00 86.81 185 GLN A C 1
ATOM 1418 O O . GLN A 1 185 ? 3.844 12.371 -1.717 1.00 86.81 185 GLN A O 1
ATOM 1423 N N . HIS A 1 186 ? 2.819 11.001 -0.260 1.00 90.62 186 HIS A N 1
ATOM 1424 C CA . HIS A 1 186 ? 1.453 11.154 -0.749 1.00 90.62 186 HIS A CA 1
ATOM 1425 C C . HIS A 1 186 ? 0.474 11.473 0.394 1.00 90.62 186 HIS A C 1
ATOM 1427 O O . HIS A 1 186 ? -0.689 11.066 0.345 1.00 90.62 186 HIS A O 1
ATOM 1433 N N . ALA A 1 187 ? 0.939 12.231 1.395 1.00 91.50 187 ALA A N 1
ATOM 1434 C CA . ALA A 1 187 ? 0.209 12.529 2.628 1.00 91.50 187 ALA A CA 1
ATOM 1435 C C . ALA A 1 187 ? -1.229 13.014 2.381 1.00 91.50 187 ALA A C 1
ATOM 1437 O O . ALA A 1 187 ? -2.154 12.481 2.972 1.00 91.50 187 ALA A O 1
ATOM 1438 N N . GLU A 1 188 ? -1.457 13.915 1.417 1.00 91.44 188 GLU A N 1
ATOM 1439 C CA . GLU A 1 188 ? -2.811 14.406 1.109 1.00 91.44 188 GLU A CA 1
ATOM 1440 C C . GLU A 1 188 ? -3.788 13.273 0.740 1.00 91.44 188 GLU A C 1
ATOM 1442 O O . GLU A 1 188 ? -4.927 13.246 1.205 1.00 91.44 188 GLU A O 1
ATOM 1447 N N . ALA A 1 189 ? -3.359 12.314 -0.086 1.00 91.56 189 ALA A N 1
ATOM 1448 C CA . ALA A 1 189 ? -4.210 11.192 -0.476 1.00 91.56 189 ALA A CA 1
ATOM 1449 C C . ALA A 1 189 ? -4.461 10.236 0.700 1.00 91.56 189 ALA A C 1
ATOM 1451 O O . ALA A 1 189 ? -5.571 9.715 0.842 1.00 91.56 189 ALA A O 1
ATOM 1452 N N . VAL A 1 190 ? -3.440 10.034 1.535 1.00 94.06 190 VAL A N 1
ATOM 1453 C CA . VAL A 1 190 ? -3.503 9.204 2.742 1.00 94.06 190 VAL A CA 1
ATOM 1454 C C . VAL A 1 190 ? -4.458 9.823 3.763 1.00 94.06 190 VAL A C 1
ATOM 1456 O O . VAL A 1 190 ? -5.379 9.142 4.204 1.00 94.06 190 VAL A O 1
ATOM 1459 N N . ASP A 1 191 ? -4.329 11.119 4.045 1.00 92.94 191 ASP A N 1
ATOM 1460 C CA . ASP A 1 191 ? -5.158 11.870 4.993 1.00 92.94 191 ASP A CA 1
ATOM 1461 C C . ASP A 1 191 ? -6.637 11.869 4.588 1.00 92.94 191 ASP A C 1
ATOM 1463 O O . ASP A 1 191 ? -7.530 11.661 5.416 1.00 92.94 191 ASP A O 1
ATOM 1467 N N . ILE A 1 192 ? -6.922 12.057 3.293 1.00 92.38 192 ILE A N 1
ATOM 1468 C CA . ILE A 1 192 ? -8.291 12.008 2.761 1.00 92.38 192 ILE A CA 1
ATOM 1469 C C . ILE A 1 192 ? -8.916 10.629 3.001 1.00 92.38 192 ILE A C 1
ATOM 1471 O O . ILE A 1 192 ? -10.077 10.531 3.421 1.00 92.38 192 ILE A O 1
ATOM 1475 N N . GLU A 1 193 ? -8.178 9.557 2.714 1.00 94.19 193 GLU A N 1
ATOM 1476 C CA . GLU A 1 193 ? -8.689 8.200 2.887 1.00 94.19 193 GLU A CA 1
ATOM 1477 C C . GLU A 1 193 ? -8.784 7.815 4.373 1.00 94.19 193 GLU A C 1
ATOM 1479 O O . GLU A 1 193 ? -9.779 7.199 4.764 1.00 94.19 193 GLU A O 1
ATOM 1484 N N . LEU A 1 194 ? -7.840 8.255 5.213 1.00 93.88 194 LEU A N 1
ATOM 1485 C CA . LEU A 1 194 ? -7.880 8.113 6.670 1.00 93.88 194 LEU A CA 1
ATOM 1486 C C . LEU A 1 194 ? -9.156 8.734 7.243 1.00 93.88 194 LEU A C 1
ATOM 1488 O O . LEU A 1 194 ? -9.957 8.037 7.867 1.00 93.88 194 LEU A O 1
ATOM 1492 N N . ALA A 1 195 ? -9.402 10.016 6.966 1.00 92.44 195 ALA A N 1
ATOM 1493 C CA . ALA A 1 195 ? -10.571 10.731 7.473 1.00 92.44 195 ALA A CA 1
ATOM 1494 C C . ALA A 1 195 ? -11.884 10.057 7.041 1.00 92.44 195 ALA A C 1
ATOM 1496 O O . ALA A 1 195 ? -12.829 9.908 7.825 1.00 92.44 195 ALA A O 1
ATOM 1497 N N . LYS A 1 196 ? -11.945 9.594 5.787 1.00 93.19 196 LYS A N 1
ATOM 1498 C CA . LYS A 1 196 ? -13.102 8.879 5.241 1.00 93.19 196 LYS A CA 1
ATOM 1499 C C . LYS A 1 196 ? -13.335 7.539 5.939 1.00 93.19 196 LYS A C 1
ATOM 1501 O O . LYS A 1 196 ? -14.488 7.219 6.240 1.00 93.19 196 LYS A O 1
ATOM 1506 N N . ARG A 1 197 ? -12.289 6.748 6.192 1.00 93.69 197 ARG A N 1
ATOM 1507 C CA . ARG A 1 197 ? -12.415 5.459 6.892 1.00 93.69 197 ARG A CA 1
ATOM 1508 C C . ARG A 1 197 ? -12.728 5.636 8.369 1.00 93.69 197 ARG A C 1
ATOM 1510 O O . ARG A 1 197 ? -13.605 4.937 8.872 1.00 93.69 197 ARG A O 1
ATOM 1517 N N . ALA A 1 198 ? -12.105 6.603 9.032 1.00 92.94 198 ALA A N 1
ATOM 1518 C CA . ALA A 1 198 ? -12.369 6.912 10.431 1.00 92.94 198 ALA A CA 1
ATOM 1519 C C . ALA A 1 198 ? -13.826 7.359 10.646 1.00 92.94 198 ALA A C 1
ATOM 1521 O O . ALA A 1 198 ? -14.508 6.868 11.546 1.00 92.94 198 ALA A O 1
ATOM 1522 N N . ASP A 1 199 ? -14.374 8.205 9.764 1.00 93.31 199 ASP A N 1
ATOM 1523 C CA . ASP A 1 199 ? -15.796 8.570 9.809 1.00 93.31 199 ASP A CA 1
ATOM 1524 C C . ASP A 1 199 ? -16.724 7.360 9.608 1.00 93.31 199 ASP A C 1
ATOM 1526 O O . ASP A 1 199 ? -17.735 7.221 10.306 1.00 93.31 199 ASP A O 1
ATOM 1530 N N . GLN A 1 200 ? -16.382 6.450 8.691 1.00 93.38 200 GLN A N 1
ATOM 1531 C CA . GLN A 1 200 ? -17.132 5.206 8.504 1.00 93.38 200 GLN A CA 1
ATOM 1532 C C . GLN A 1 200 ? -17.073 4.309 9.746 1.00 93.38 200 GLN A C 1
ATOM 1534 O O . GLN A 1 200 ? -18.111 3.769 10.148 1.00 93.38 200 GLN A O 1
ATOM 1539 N N . ALA A 1 201 ? -15.899 4.173 10.365 1.00 92.12 201 ALA A N 1
ATOM 1540 C CA . ALA A 1 201 ? -15.690 3.382 11.572 1.00 92.12 201 ALA A CA 1
ATOM 1541 C C . ALA A 1 201 ? -16.480 3.953 12.759 1.00 92.12 201 ALA A C 1
ATOM 1543 O O . ALA A 1 201 ? -17.268 3.230 13.373 1.00 92.12 201 ALA A O 1
ATOM 1544 N N . ARG A 1 202 ? -16.406 5.269 12.993 1.00 90.75 202 ARG A N 1
ATOM 1545 C CA . ARG A 1 202 ? -17.192 5.972 14.018 1.00 90.75 202 ARG A CA 1
ATOM 1546 C C . ARG A 1 202 ? -18.695 5.774 13.825 1.00 90.75 202 ARG A C 1
ATOM 1548 O O . ARG A 1 202 ? -19.389 5.329 14.737 1.00 90.75 202 ARG A O 1
ATOM 1555 N N . LYS A 1 203 ? -19.211 5.998 12.610 1.00 94.06 203 LYS A N 1
ATOM 1556 C CA . LYS A 1 203 ? -20.634 5.770 12.290 1.00 94.06 203 LYS A CA 1
ATOM 1557 C C . LYS A 1 203 ? -21.052 4.314 12.494 1.00 94.06 203 LYS A C 1
ATOM 1559 O O . LYS A 1 203 ? -22.205 4.045 12.843 1.00 94.06 203 LYS A O 1
ATOM 1564 N N . LYS A 1 204 ? -20.161 3.354 12.229 1.00 93.44 204 LYS A N 1
ATOM 1565 C CA . LYS A 1 204 ? -20.408 1.926 12.473 1.00 93.44 204 LYS A CA 1
ATOM 1566 C C . LYS A 1 204 ? -20.478 1.639 13.977 1.00 93.44 204 LYS A C 1
ATOM 1568 O O . LYS A 1 204 ? -21.418 0.961 14.393 1.00 93.44 204 LYS A O 1
ATOM 1573 N N . ALA A 1 205 ? -19.565 2.195 14.772 1.00 88.81 205 ALA A N 1
ATOM 1574 C CA . ALA A 1 205 ? -19.546 2.064 16.228 1.00 88.81 205 ALA A CA 1
ATOM 1575 C C . ALA A 1 205 ? -20.800 2.675 16.882 1.00 88.81 205 ALA A C 1
ATOM 1577 O O . ALA A 1 205 ? -21.486 1.998 17.647 1.00 88.81 205 ALA A O 1
ATOM 1578 N N . GLU A 1 206 ? -21.186 3.896 16.499 1.00 92.56 206 GLU A N 1
ATOM 1579 C CA . GLU A 1 206 ? -22.411 4.560 16.977 1.00 92.56 206 GLU A CA 1
ATOM 1580 C C . GLU A 1 206 ? -23.669 3.722 16.699 1.00 92.56 206 GLU A C 1
ATOM 1582 O O . GLU A 1 206 ? -24.528 3.541 17.567 1.00 92.56 206 GLU A O 1
ATOM 1587 N N . LYS A 1 207 ? -23.780 3.160 15.486 1.00 94.00 207 LYS A N 1
ATOM 1588 C CA . LYS A 1 207 ? -24.896 2.277 15.114 1.00 94.00 207 LYS A CA 1
ATOM 1589 C C . LYS A 1 207 ? -24.896 0.978 15.916 1.00 94.00 207 LYS A C 1
ATOM 1591 O O . LYS A 1 207 ? -25.974 0.506 16.281 1.00 94.00 207 LYS A O 1
ATOM 1596 N N . ALA A 1 208 ? -23.726 0.393 16.169 1.00 91.88 208 ALA A N 1
ATOM 1597 C CA . ALA A 1 208 ? -23.597 -0.814 16.979 1.00 91.88 208 ALA A CA 1
ATOM 1598 C C . ALA A 1 208 ? -24.028 -0.554 18.432 1.00 91.88 208 ALA A C 1
ATOM 1600 O O . ALA A 1 208 ? -24.875 -1.286 18.945 1.00 91.88 208 ALA A O 1
ATOM 1601 N N . ALA A 1 209 ? -23.561 0.541 19.041 1.00 91.50 209 ALA A N 1
ATOM 1602 C CA . ALA A 1 209 ? -23.952 0.961 20.387 1.00 91.50 209 ALA A CA 1
ATOM 1603 C C . ALA A 1 209 ? -25.465 1.232 20.495 1.00 91.50 209 ALA A C 1
ATOM 1605 O O . ALA A 1 209 ? -26.133 0.731 21.399 1.00 91.50 209 ALA A O 1
ATOM 1606 N N . ALA A 1 210 ? -26.047 1.944 19.522 1.00 93.12 210 ALA A N 1
ATOM 1607 C CA . ALA A 1 210 ? -27.488 2.197 19.482 1.00 93.12 210 ALA A CA 1
ATOM 1608 C C . ALA A 1 210 ? -28.321 0.912 19.321 1.00 93.12 210 ALA A C 1
ATOM 1610 O O . ALA A 1 210 ? -29.458 0.847 19.793 1.00 93.12 210 ALA A O 1
ATOM 1611 N N . LYS A 1 211 ? -27.786 -0.107 18.636 1.00 93.50 211 LYS A N 1
ATOM 1612 C CA . LYS A 1 211 ? -28.435 -1.417 18.507 1.00 93.50 211 LYS A CA 1
ATOM 1613 C C . LYS A 1 211 ? -28.349 -2.213 19.811 1.00 93.50 211 LYS A C 1
ATOM 1615 O O . LYS A 1 211 ? -29.364 -2.784 20.197 1.00 93.50 211 LYS A O 1
ATOM 1620 N N . ALA A 1 212 ? -27.198 -2.206 20.486 1.00 90.88 212 ALA A N 1
ATOM 1621 C CA . ALA A 1 212 ? -27.003 -2.868 21.778 1.00 90.88 212 ALA A CA 1
ATOM 1622 C C . ALA A 1 212 ? -27.933 -2.291 22.862 1.00 90.88 212 ALA A C 1
ATOM 1624 O O . ALA A 1 212 ? -28.686 -3.033 23.487 1.00 90.88 212 ALA A O 1
ATOM 1625 N N . ALA A 1 213 ? -28.012 -0.960 22.970 1.00 89.94 213 ALA A N 1
ATOM 1626 C CA . ALA A 1 213 ? -28.902 -0.287 23.921 1.00 89.94 213 ALA A CA 1
ATOM 1627 C C . ALA A 1 213 ? -30.396 -0.587 23.682 1.00 89.94 213 ALA A C 1
ATOM 1629 O O . ALA A 1 213 ? -31.192 -0.580 24.614 1.00 89.94 213 ALA A O 1
ATOM 1630 N N . LYS A 1 214 ? -30.794 -0.862 22.431 1.00 87.38 214 LYS A N 1
ATOM 1631 C CA . LYS A 1 214 ? -32.166 -1.276 22.090 1.00 87.38 214 LYS A CA 1
ATOM 1632 C C . LYS A 1 214 ? -32.443 -2.755 22.343 1.00 87.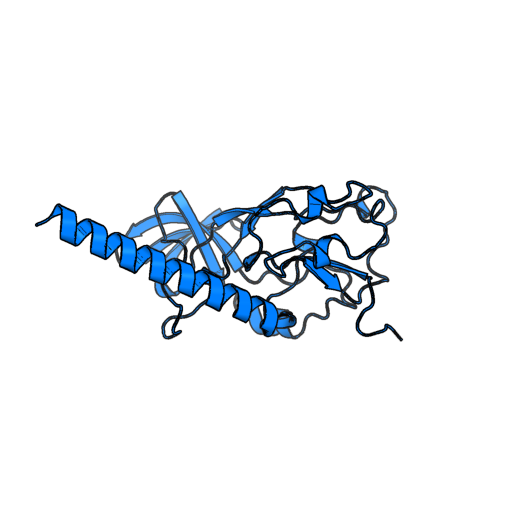38 214 LYS A C 1
ATOM 1634 O O . LYS A 1 214 ? -33.607 -3.113 22.438 1.00 87.38 214 LYS A O 1
ATOM 1639 N N . SER A 1 215 ? -31.425 -3.615 22.371 1.00 79.38 215 SER A N 1
ATOM 1640 C CA . SER A 1 215 ? -31.596 -5.030 22.728 1.00 79.38 215 SER A CA 1
ATOM 1641 C C . SER A 1 215 ? -31.606 -5.272 24.236 1.00 79.38 215 SER A C 1
ATOM 1643 O O . SER A 1 215 ? -32.063 -6.324 24.670 1.00 79.38 215 SER A O 1
ATOM 1645 N N . GLU A 1 216 ? -31.102 -4.315 25.016 1.00 71.44 216 GLU A N 1
ATOM 1646 C CA . GLU A 1 216 ? -31.074 -4.353 26.483 1.00 71.44 216 GLU A CA 1
ATOM 1647 C C . GLU A 1 216 ? -32.288 -3.663 27.142 1.00 71.44 216 GLU A C 1
ATOM 1649 O O . GLU A 1 216 ? -32.442 -3.749 28.360 1.00 71.44 216 GLU A O 1
ATOM 1654 N N . ALA A 1 217 ? -33.149 -3.005 26.352 1.00 61.25 217 ALA A N 1
ATOM 1655 C CA . ALA A 1 217 ? -34.380 -2.326 26.780 1.00 61.25 217 ALA A CA 1
ATOM 1656 C C . ALA A 1 217 ? -35.637 -3.109 26.373 1.00 61.25 217 ALA A C 1
ATOM 1658 O O . ALA A 1 217 ? -36.590 -3.147 27.186 1.00 61.25 217 ALA A O 1
#